Protein AF-A0A8B7IQB0-F1 (afdb_monomer)

Structure (mmCIF, N/CA/C/O backbone):
data_AF-A0A8B7IQB0-F1
#
_entry.id   AF-A0A8B7IQB0-F1
#
loop_
_atom_site.group_PDB
_atom_site.id
_atom_site.type_symbol
_atom_site.label_atom_id
_atom_site.label_alt_id
_atom_site.label_comp_id
_atom_site.label_asym_id
_atom_site.label_entity_id
_atom_site.label_seq_id
_atom_site.pdbx_PDB_ins_code
_atom_site.Cartn_x
_atom_site.Cartn_y
_atom_site.Cartn_z
_atom_site.occupancy
_atom_site.B_iso_or_equiv
_atom_site.auth_seq_id
_atom_site.auth_comp_id
_atom_site.auth_asym_id
_atom_site.auth_atom_id
_atom_site.pdbx_PDB_model_num
ATOM 1 N N . MET A 1 1 ? 9.324 -3.820 -19.277 1.00 65.75 1 MET A N 1
ATOM 2 C CA . MET A 1 1 ? 9.798 -2.421 -19.381 1.00 65.75 1 MET A CA 1
ATOM 3 C C . MET A 1 1 ? 11.236 -2.301 -19.848 1.00 65.75 1 MET A C 1
ATOM 5 O O . MET A 1 1 ? 11.414 -1.864 -20.973 1.00 65.75 1 MET A O 1
ATOM 9 N N . TYR A 1 2 ? 12.243 -2.747 -19.090 1.00 69.81 2 TYR A N 1
ATOM 10 C CA . TYR A 1 2 ? 13.658 -2.601 -19.483 1.00 69.81 2 TYR A CA 1
ATOM 11 C C . TYR A 1 2 ? 13.982 -3.097 -20.906 1.00 69.81 2 TYR A C 1
ATOM 13 O O . TYR A 1 2 ? 14.609 -2.383 -21.681 1.00 69.81 2 TYR A O 1
ATOM 21 N N . GLY A 1 3 ? 13.487 -4.281 -21.291 1.00 69.38 3 GLY A N 1
ATOM 22 C CA . GLY A 1 3 ? 13.661 -4.800 -22.655 1.00 69.38 3 GLY A CA 1
ATOM 23 C C . GLY A 1 3 ? 12.988 -3.945 -23.736 1.00 69.38 3 GLY A C 1
ATOM 24 O O . GLY A 1 3 ? 13.548 -3.770 -24.812 1.00 69.38 3 GLY A O 1
ATOM 25 N N . PHE A 1 4 ? 11.829 -3.352 -23.434 1.00 70.19 4 PHE A N 1
ATOM 26 C CA . PHE A 1 4 ? 11.112 -2.466 -24.355 1.00 70.19 4 PHE A CA 1
ATOM 27 C C . PHE A 1 4 ? 11.825 -1.114 -24.498 1.00 70.19 4 PHE A C 1
ATOM 29 O O . PHE A 1 4 ? 12.025 -0.640 -25.610 1.00 70.19 4 PHE A O 1
ATOM 36 N N . VAL A 1 5 ? 12.303 -0.541 -23.389 1.00 69.44 5 VAL A N 1
ATOM 37 C CA . VAL A 1 5 ? 13.109 0.692 -23.390 1.00 69.44 5 VAL A CA 1
ATOM 38 C C . VAL A 1 5 ? 14.420 0.477 -24.150 1.00 69.44 5 VAL A C 1
ATOM 40 O O . VAL A 1 5 ? 14.754 1.273 -25.022 1.00 69.44 5 VAL A O 1
ATOM 43 N N . LYS A 1 6 ? 15.117 -0.647 -23.927 1.00 70.12 6 LYS A N 1
ATOM 44 C CA . LYS A 1 6 ? 16.302 -1.018 -24.719 1.00 70.12 6 LYS A CA 1
ATOM 45 C C . LYS A 1 6 ? 15.991 -1.183 -26.207 1.00 70.12 6 LYS A C 1
ATOM 47 O O . LYS A 1 6 ? 16.777 -0.726 -27.034 1.00 70.12 6 LYS A O 1
ATOM 52 N N . ALA A 1 7 ? 14.856 -1.789 -26.556 1.00 68.31 7 ALA A N 1
ATOM 53 C CA . ALA A 1 7 ? 14.423 -1.903 -27.947 1.00 68.31 7 ALA A CA 1
ATOM 54 C C . ALA A 1 7 ? 14.156 -0.522 -28.574 1.00 68.31 7 ALA A C 1
ATOM 56 O O . ALA A 1 7 ? 14.602 -0.268 -29.689 1.00 68.31 7 ALA A O 1
ATOM 57 N N . MET A 1 8 ? 13.523 0.407 -27.850 1.00 66.81 8 MET A N 1
ATOM 58 C CA . MET A 1 8 ? 13.291 1.783 -28.316 1.00 66.81 8 MET A CA 1
ATOM 59 C C . MET A 1 8 ? 14.585 2.593 -28.489 1.00 66.81 8 MET A C 1
ATOM 61 O O . MET A 1 8 ? 14.705 3.367 -29.443 1.00 66.81 8 MET A O 1
ATOM 65 N N . VAL A 1 9 ? 15.565 2.399 -27.600 1.00 67.56 9 VAL A N 1
ATOM 66 C CA . VAL A 1 9 ? 16.914 2.971 -27.745 1.00 67.56 9 VAL A CA 1
ATOM 67 C C . VAL A 1 9 ? 17.590 2.416 -29.003 1.00 67.56 9 VAL A C 1
ATOM 69 O O . VAL A 1 9 ? 18.162 3.182 -29.777 1.00 67.56 9 VAL A O 1
ATOM 72 N N . HIS A 1 10 ? 17.459 1.112 -29.267 1.00 65.00 10 HIS A N 1
ATOM 73 C CA . HIS A 1 10 ? 18.031 0.468 -30.453 1.00 65.00 10 HIS A CA 1
ATOM 74 C C . HIS A 1 10 ? 17.359 0.906 -31.768 1.00 65.00 10 HIS A C 1
ATOM 76 O O . HIS A 1 10 ? 18.038 1.083 -32.775 1.00 65.00 10 HIS A O 1
ATOM 82 N N . ILE A 1 11 ? 16.047 1.168 -31.746 1.00 69.62 11 ILE A N 1
ATOM 83 C CA . ILE A 1 11 ? 15.266 1.716 -32.874 1.00 69.62 11 ILE A CA 1
ATOM 84 C C . ILE A 1 11 ? 15.606 3.203 -33.139 1.00 69.62 11 ILE A C 1
ATOM 86 O O . ILE A 1 11 ? 15.208 3.774 -34.153 1.00 69.62 11 ILE A O 1
ATOM 90 N N . GLY A 1 12 ? 16.399 3.843 -32.272 1.00 59.62 12 GLY A N 1
ATOM 91 C CA . GLY A 1 12 ? 16.938 5.187 -32.491 1.00 59.62 12 GLY A CA 1
ATOM 92 C C . GLY A 1 12 ? 15.987 6.333 -32.138 1.00 59.62 12 GLY A C 1
ATOM 93 O O . GLY A 1 12 ? 16.324 7.487 -32.395 1.00 59.62 12 GLY A O 1
ATOM 94 N N . GLN A 1 13 ? 14.836 6.044 -31.523 1.00 59.69 13 GLN A N 1
ATOM 95 C CA . GLN A 1 13 ? 13.864 7.057 -31.084 1.00 59.69 13 GLN A CA 1
ATOM 96 C C . GLN A 1 13 ? 14.258 7.768 -29.782 1.00 59.69 13 GLN A C 1
ATOM 98 O O . GLN A 1 13 ? 13.771 8.861 -29.514 1.00 59.69 13 GLN A O 1
ATOM 103 N N . LEU A 1 14 ? 15.143 7.165 -28.983 1.00 60.06 14 LEU A N 1
ATOM 104 C CA . LEU A 1 14 ? 15.644 7.705 -27.712 1.00 60.06 14 LEU A CA 1
ATOM 105 C C . LEU A 1 14 ? 17.144 8.047 -27.798 1.00 60.06 14 LEU A C 1
ATOM 107 O O . LEU A 1 14 ? 17.894 7.840 -26.846 1.00 60.06 14 LEU A O 1
ATOM 111 N N . LYS A 1 15 ? 17.609 8.538 -28.957 1.00 46.81 15 LYS A N 1
ATOM 112 C CA . LYS A 1 15 ? 18.990 9.020 -29.143 1.00 46.81 15 LYS A CA 1
ATOM 113 C C . LYS A 1 15 ? 19.219 10.283 -28.298 1.00 46.81 15 LYS A C 1
ATOM 115 O O . LYS A 1 15 ? 19.036 11.390 -28.788 1.00 46.81 15 LYS A O 1
ATOM 120 N N . GLY A 1 16 ? 19.587 10.112 -27.029 1.00 51.94 16 GLY A N 1
ATOM 121 C CA . GLY A 1 16 ? 19.995 11.210 -26.142 1.00 51.94 16 GLY A CA 1
ATOM 122 C C . GLY A 1 16 ? 19.590 11.076 -24.674 1.00 51.94 16 GLY A C 1
ATOM 123 O O . GLY A 1 16 ? 20.009 11.906 -23.879 1.00 51.94 16 GLY A O 1
ATOM 124 N N . TRP A 1 17 ? 18.796 10.066 -24.302 1.00 57.06 17 TRP A N 1
ATOM 125 C CA . TRP A 1 17 ? 18.388 9.843 -22.911 1.00 57.06 17 TRP A CA 1
ATOM 126 C C . TRP A 1 17 ? 19.152 8.645 -22.344 1.00 57.06 17 TRP A C 1
ATOM 128 O O . TRP A 1 17 ? 18.986 7.519 -22.820 1.00 57.06 17 TRP A O 1
ATOM 138 N N . GLU A 1 18 ? 20.004 8.882 -21.347 1.00 59.31 18 GLU A N 1
ATOM 139 C CA . GLU A 1 18 ? 20.639 7.815 -20.573 1.00 59.31 18 GLU A CA 1
ATOM 140 C C . GLU A 1 18 ? 19.591 7.213 -19.629 1.00 59.31 18 GLU A C 1
ATOM 142 O O . GLU A 1 18 ? 19.270 7.781 -18.593 1.00 59.31 18 GLU A O 1
ATOM 147 N N . PHE A 1 19 ? 18.992 6.086 -20.022 1.00 66.69 19 PHE A N 1
ATOM 148 C CA . PHE A 1 19 ? 18.088 5.334 -19.150 1.00 66.69 19 PHE A CA 1
ATOM 149 C C . PHE A 1 19 ? 18.882 4.326 -18.330 1.00 66.69 19 PHE A C 1
ATOM 151 O O . PHE A 1 19 ? 19.476 3.394 -18.890 1.00 66.69 19 PHE A O 1
ATOM 158 N N . HIS A 1 20 ? 18.831 4.460 -17.007 1.00 74.00 20 HIS A N 1
ATOM 159 C CA . HIS A 1 20 ? 19.434 3.492 -16.107 1.00 74.00 20 HIS A CA 1
ATOM 160 C C . HIS A 1 20 ? 18.445 2.373 -15.761 1.00 74.00 20 HIS A C 1
ATOM 162 O O . HIS A 1 20 ? 17.220 2.496 -15.856 1.00 74.00 20 HIS A O 1
ATOM 168 N N . PHE A 1 21 ? 18.983 1.220 -15.361 1.00 76.25 21 PHE A N 1
ATOM 169 C CA . PHE A 1 21 ? 18.162 0.090 -14.920 1.00 76.25 21 PHE A CA 1
ATOM 170 C C . PHE A 1 21 ? 17.346 0.433 -13.661 1.00 76.25 21 PHE A C 1
ATOM 172 O O . PHE A 1 21 ? 16.206 -0.009 -13.527 1.00 76.25 21 PHE A O 1
ATOM 179 N N . THR A 1 22 ? 17.899 1.273 -12.787 1.00 77.06 22 THR A N 1
ATOM 180 C CA . THR A 1 22 ? 17.241 1.825 -11.596 1.00 77.06 22 THR A CA 1
ATOM 181 C C . THR A 1 22 ? 15.965 2.589 -11.923 1.00 77.06 22 THR A C 1
ATOM 183 O O . THR A 1 22 ? 14.962 2.369 -11.253 1.00 77.06 22 THR A O 1
ATOM 186 N N . ASP A 1 23 ? 15.942 3.384 -12.995 1.00 80.69 23 ASP A N 1
ATOM 187 C CA . ASP A 1 23 ? 14.742 4.130 -13.405 1.00 80.69 23 ASP A CA 1
ATOM 188 C C . ASP A 1 23 ? 13.618 3.180 -13.841 1.00 80.69 23 ASP A C 1
ATOM 190 O O . ASP A 1 23 ? 12.440 3.397 -13.559 1.00 80.69 23 ASP A O 1
ATOM 194 N N . CYS A 1 24 ? 13.982 2.068 -14.488 1.00 81.44 24 CYS A N 1
ATOM 195 C CA . CYS A 1 24 ? 13.031 1.023 -14.865 1.00 81.44 24 CYS A CA 1
ATOM 196 C C . CYS A 1 24 ? 12.484 0.265 -13.648 1.00 81.44 24 CYS A C 1
ATOM 198 O O . CYS A 1 24 ? 11.313 -0.120 -13.656 1.00 81.44 24 CYS A O 1
ATOM 200 N N . LEU A 1 25 ? 13.318 0.024 -12.631 1.00 82.62 25 LEU A N 1
ATOM 201 C CA . LEU A 1 25 ? 12.887 -0.580 -11.369 1.00 82.62 25 LEU A CA 1
ATOM 202 C C . LEU A 1 25 ? 11.959 0.361 -10.600 1.00 82.62 25 LEU A C 1
ATOM 204 O O . LEU A 1 25 ? 10.913 -0.079 -10.138 1.00 82.62 25 LEU A O 1
ATOM 208 N N . PHE A 1 26 ? 12.308 1.646 -10.530 1.00 83.81 26 PHE A N 1
ATOM 209 C CA . PHE A 1 26 ? 11.512 2.686 -9.885 1.00 83.81 26 PHE A CA 1
ATOM 210 C C . PHE A 1 26 ? 10.144 2.855 -10.562 1.00 83.81 26 PHE A C 1
ATOM 212 O O . PHE A 1 26 ? 9.112 2.899 -9.899 1.00 83.81 26 PHE A O 1
ATOM 219 N N . PHE A 1 27 ? 10.108 2.863 -11.898 1.00 83.94 27 PHE A N 1
ATOM 220 C CA . PHE A 1 27 ? 8.848 2.846 -12.643 1.00 83.94 27 PHE A CA 1
ATOM 221 C C . PHE A 1 27 ? 8.024 1.588 -12.335 1.00 83.94 27 PHE A C 1
ATOM 223 O O . PHE A 1 27 ? 6.811 1.664 -12.163 1.00 83.94 27 PHE A O 1
ATOM 230 N N . GLY A 1 28 ? 8.678 0.425 -12.250 1.00 84.62 28 GLY A N 1
ATOM 231 C CA . GLY A 1 28 ? 8.022 -0.835 -11.911 1.00 84.62 28 GLY A CA 1
ATOM 232 C C . GLY A 1 28 ? 7.420 -0.845 -10.506 1.00 84.62 28 GLY A C 1
ATOM 233 O O . GLY A 1 28 ? 6.298 -1.315 -10.346 1.00 84.62 28 GLY A O 1
ATOM 234 N N . SER A 1 29 ? 8.125 -0.308 -9.506 1.00 86.50 29 SER A N 1
ATOM 235 C CA . SER A 1 29 ? 7.613 -0.218 -8.135 1.00 86.50 29 SER A CA 1
ATOM 236 C C . SER A 1 29 ? 6.453 0.768 -8.025 1.00 86.50 29 SER A C 1
ATOM 238 O O . SER A 1 29 ? 5.468 0.457 -7.364 1.00 86.50 29 SER A O 1
ATOM 240 N N . LEU A 1 30 ? 6.518 1.904 -8.728 1.00 84.00 30 LEU A N 1
ATOM 241 C CA . LEU A 1 30 ? 5.445 2.901 -8.746 1.00 84.00 30 LEU A CA 1
ATOM 242 C C . LEU A 1 30 ? 4.173 2.370 -9.420 1.00 84.00 30 LEU A C 1
ATOM 244 O O . LEU A 1 30 ? 3.083 2.553 -8.893 1.00 84.00 30 LEU A O 1
ATOM 248 N N . MET A 1 31 ? 4.313 1.660 -10.544 1.00 82.56 31 MET A N 1
ATOM 249 C CA . MET A 1 31 ? 3.189 1.017 -11.240 1.00 82.56 31 MET A CA 1
ATOM 250 C C . MET A 1 31 ? 2.682 -0.253 -10.544 1.00 8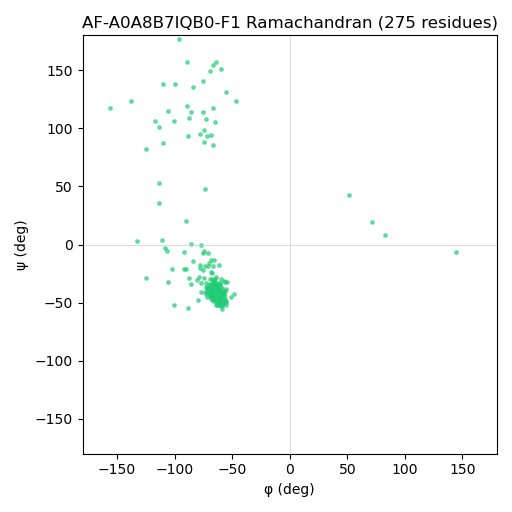2.56 31 MET A C 1
ATOM 252 O O . MET A 1 31 ? 1.693 -0.828 -10.998 1.00 82.56 31 MET A O 1
ATOM 256 N N . SER A 1 32 ? 3.373 -0.728 -9.500 1.00 84.19 32 SER A N 1
ATOM 257 C CA . SER A 1 32 ? 2.918 -1.877 -8.721 1.00 84.19 32 SER A CA 1
ATOM 258 C C . SER A 1 32 ? 1.675 -1.512 -7.934 1.00 84.19 32 SER A C 1
ATOM 260 O O . SER A 1 32 ? 0.749 -2.301 -7.974 1.00 84.19 32 SER A O 1
ATOM 262 N N . ALA A 1 33 ? 1.638 -0.344 -7.280 1.00 81.38 33 ALA A N 1
ATOM 263 C CA . ALA A 1 33 ? 0.485 0.130 -6.513 1.00 81.38 33 ALA A CA 1
ATOM 264 C C . ALA A 1 33 ? -0.783 0.149 -7.382 1.00 81.38 33 ALA A C 1
ATOM 266 O O . ALA A 1 33 ? -0.772 0.637 -8.516 1.00 81.38 33 ALA A O 1
ATOM 267 N N . THR A 1 34 ? -1.865 -0.421 -6.864 1.00 75.00 34 THR A N 1
ATOM 268 C CA . THR A 1 34 ? -3.097 -0.671 -7.621 1.00 75.00 34 THR A CA 1
ATOM 269 C C . THR A 1 34 ? -4.293 -0.314 -6.770 1.00 75.00 34 THR A C 1
ATOM 271 O O . THR A 1 34 ? -4.483 -0.917 -5.716 1.00 75.00 34 THR A O 1
ATOM 274 N N . ASP A 1 35 ? -5.139 0.576 -7.279 1.00 71.75 35 ASP A N 1
ATOM 275 C CA . ASP A 1 35 ? -6.345 1.008 -6.588 1.00 71.75 35 ASP A CA 1
ATOM 276 C C . ASP A 1 35 ? -7.621 0.557 -7.331 1.00 71.75 35 ASP A C 1
ATOM 278 O O . ASP A 1 35 ? -8.023 1.176 -8.323 1.00 71.75 35 ASP A O 1
ATOM 282 N N . PRO A 1 36 ? -8.290 -0.520 -6.880 1.00 69.50 36 PRO A N 1
ATOM 283 C CA . PRO A 1 36 ? -9.554 -0.963 -7.440 1.00 69.50 36 PRO A CA 1
ATOM 284 C C . PRO A 1 36 ? -10.765 -0.326 -6.743 1.00 69.50 36 PRO A C 1
ATOM 286 O O . PRO A 1 36 ? -11.853 -0.886 -6.868 1.00 69.50 36 PRO A O 1
ATOM 289 N N . VAL A 1 37 ? -10.650 0.803 -6.024 1.00 70.94 37 VAL A N 1
ATOM 290 C CA . VAL A 1 37 ? -11.773 1.417 -5.275 1.00 70.94 37 VAL A CA 1
ATOM 291 C C . VAL A 1 37 ? -13.049 1.537 -6.116 1.00 70.94 37 VAL A C 1
ATOM 293 O O . VAL A 1 37 ? -14.129 1.159 -5.658 1.00 70.94 37 VAL A O 1
ATOM 296 N N . THR A 1 38 ? -12.948 1.946 -7.387 1.00 72.00 38 THR A N 1
ATOM 297 C CA . THR A 1 38 ? -14.131 2.013 -8.271 1.00 72.00 38 THR A CA 1
ATOM 298 C C . THR A 1 38 ? -14.726 0.629 -8.562 1.00 72.00 38 THR A C 1
ATOM 300 O O . THR A 1 38 ? -15.945 0.456 -8.582 1.00 72.00 38 THR A O 1
ATOM 303 N N . VAL A 1 39 ? -13.883 -0.375 -8.800 1.00 72.38 39 VAL A N 1
ATOM 304 C CA . VAL A 1 39 ? -14.331 -1.744 -9.091 1.00 72.38 39 VAL A CA 1
ATOM 305 C C . VAL A 1 39 ? -14.938 -2.399 -7.855 1.00 72.38 39 VAL A C 1
ATOM 307 O O . VAL A 1 39 ? -15.977 -3.050 -7.961 1.00 72.38 39 VAL A O 1
ATOM 310 N N . LEU A 1 40 ? -14.352 -2.166 -6.682 1.00 76.69 40 LEU A N 1
ATOM 311 C CA . LEU A 1 40 ? -14.884 -2.619 -5.402 1.00 76.69 40 LEU A CA 1
ATOM 312 C C . LEU A 1 40 ? -16.254 -1.996 -5.104 1.00 76.69 40 LEU A C 1
ATOM 314 O O . LEU A 1 40 ? -17.144 -2.713 -4.649 1.00 76.69 40 LEU A O 1
ATOM 318 N N . ALA A 1 41 ? -16.463 -0.714 -5.426 1.00 76.12 41 ALA A N 1
ATOM 319 C CA . ALA A 1 41 ? -17.770 -0.068 -5.294 1.00 76.12 41 ALA A CA 1
ATOM 320 C C . ALA A 1 41 ? -18.838 -0.749 -6.172 1.00 76.12 41 ALA A C 1
ATOM 322 O O . ALA A 1 41 ? -19.926 -1.070 -5.692 1.00 76.12 41 ALA A O 1
ATOM 323 N N . ILE A 1 42 ? -18.504 -1.064 -7.431 1.00 77.19 42 ILE A N 1
ATOM 324 C CA . ILE A 1 42 ? -19.397 -1.803 -8.340 1.00 77.19 42 ILE A CA 1
ATOM 325 C C . ILE A 1 42 ? -19.667 -3.222 -7.814 1.00 77.19 42 ILE A C 1
ATOM 327 O O . ILE A 1 42 ? -20.805 -3.682 -7.843 1.00 77.19 42 ILE A O 1
ATOM 331 N N . PHE A 1 43 ? -18.651 -3.931 -7.317 1.00 77.31 43 PHE A N 1
ATOM 332 C CA . PHE A 1 43 ? -18.819 -5.278 -6.756 1.00 77.31 43 PHE A CA 1
ATOM 333 C C . PHE A 1 43 ? -19.719 -5.293 -5.524 1.00 77.31 43 PHE A C 1
ATOM 335 O O . PHE A 1 43 ? -20.524 -6.214 -5.371 1.00 77.31 43 PHE A O 1
ATOM 342 N N . HIS A 1 44 ? -19.609 -4.265 -4.682 1.00 76.12 44 HIS A N 1
ATOM 343 C CA . HIS A 1 44 ? -20.469 -4.086 -3.524 1.00 76.12 44 HIS A CA 1
ATOM 344 C C . HIS A 1 44 ? -21.934 -3.867 -3.942 1.00 76.12 44 HIS A C 1
ATOM 346 O O . HIS A 1 44 ? -22.827 -4.506 -3.391 1.00 76.12 44 HIS A O 1
ATOM 352 N N . GLU A 1 45 ? -22.199 -3.041 -4.963 1.00 77.94 45 GLU A N 1
ATOM 353 C CA . GLU A 1 45 ? -23.557 -2.870 -5.511 1.00 77.94 45 GLU A CA 1
ATOM 354 C C . GLU A 1 45 ? -24.108 -4.160 -6.139 1.00 77.94 45 GLU A C 1
ATOM 356 O O . GLU A 1 45 ? -25.274 -4.512 -5.945 1.00 77.94 45 GLU A O 1
ATOM 361 N N . LEU A 1 46 ? -23.264 -4.894 -6.867 1.00 79.31 46 LEU A N 1
ATOM 362 C CA . LEU A 1 46 ? -23.632 -6.135 -7.552 1.00 79.31 46 LEU A CA 1
ATOM 363 C C . LEU A 1 46 ? -23.737 -7.350 -6.614 1.00 79.31 46 LEU A C 1
ATOM 365 O O . LEU A 1 46 ? -24.078 -8.433 -7.088 1.00 79.31 46 LEU A O 1
ATOM 369 N N . HIS A 1 47 ? -23.481 -7.183 -5.309 1.00 77.94 47 HIS A N 1
ATOM 370 C CA . HIS A 1 47 ? -23.492 -8.261 -4.311 1.00 77.94 47 HIS A CA 1
ATOM 371 C C . HIS A 1 47 ? -22.626 -9.460 -4.739 1.00 77.94 47 HIS A C 1
ATOM 373 O O . HIS A 1 47 ? -23.028 -10.620 -4.626 1.00 77.94 47 HIS A O 1
ATOM 379 N N . VAL A 1 48 ? -21.438 -9.164 -5.278 1.00 76.06 48 VAL A N 1
ATOM 380 C CA . VAL A 1 48 ? -20.442 -10.176 -5.657 1.00 76.06 48 VAL A CA 1
ATOM 381 C C . VAL A 1 48 ? -19.956 -10.916 -4.406 1.00 76.06 48 VAL A C 1
ATOM 383 O O . VAL A 1 48 ? -20.049 -10.408 -3.291 1.00 76.06 48 VAL A O 1
ATOM 386 N N . ASP A 1 49 ? -19.433 -12.127 -4.601 1.00 79.56 49 ASP A N 1
ATOM 387 C CA . ASP A 1 49 ? -18.882 -12.971 -3.542 1.00 79.56 49 ASP A CA 1
ATOM 388 C C . ASP A 1 49 ? -17.934 -12.196 -2.601 1.00 79.56 49 ASP A C 1
ATOM 390 O O . ASP A 1 49 ? -16.931 -11.610 -3.032 1.00 79.56 49 ASP A O 1
ATOM 394 N N . THR A 1 50 ? -18.254 -12.219 -1.304 1.00 80.56 50 THR A N 1
ATOM 395 C CA . THR A 1 50 ? -17.500 -11.561 -0.230 1.00 80.56 50 THR A CA 1
ATOM 396 C C . THR A 1 50 ? -16.045 -12.023 -0.185 1.00 80.56 50 THR A C 1
ATOM 398 O O . THR A 1 50 ? -15.158 -11.232 0.152 1.00 80.56 50 THR A O 1
ATOM 401 N N . ASP A 1 51 ? -15.775 -13.278 -0.559 1.00 81.50 51 ASP A N 1
ATOM 402 C CA . ASP A 1 51 ? -14.416 -13.822 -0.594 1.00 81.50 51 ASP A CA 1
ATOM 403 C C . ASP A 1 51 ? -13.557 -13.106 -1.638 1.00 81.50 51 ASP A C 1
ATOM 405 O O . ASP A 1 51 ? -12.390 -12.798 -1.386 1.00 81.50 51 ASP A O 1
ATOM 409 N N . LEU A 1 52 ? -14.135 -12.797 -2.800 1.00 78.00 52 LEU A N 1
ATOM 410 C CA . LEU A 1 52 ? -13.428 -12.084 -3.854 1.00 78.00 52 LEU A CA 1
ATOM 411 C C . LEU A 1 52 ? -13.248 -10.606 -3.512 1.00 78.00 52 LEU A C 1
ATOM 413 O O . LEU A 1 52 ? -12.164 -10.070 -3.730 1.00 78.00 52 LEU A O 1
ATOM 417 N N . TYR A 1 53 ? -14.277 -9.970 -2.945 1.00 82.19 53 TYR A N 1
ATOM 418 C CA . TYR A 1 53 ? -14.182 -8.592 -2.460 1.00 82.19 53 TYR A CA 1
ATOM 419 C C . TYR A 1 53 ? -13.042 -8.444 -1.443 1.00 82.19 53 TYR A C 1
ATOM 421 O O . TYR A 1 53 ? -12.181 -7.579 -1.586 1.00 82.19 53 TYR A O 1
ATOM 429 N N . THR A 1 54 ? -13.000 -9.332 -0.445 1.00 83.44 54 THR A N 1
ATOM 430 C CA . THR A 1 54 ? -12.003 -9.287 0.634 1.00 83.44 54 THR A CA 1
ATOM 431 C C . THR A 1 54 ? -10.598 -9.564 0.112 1.00 83.44 54 THR A C 1
ATOM 433 O O . THR A 1 54 ? -9.640 -8.923 0.542 1.00 83.44 54 THR A O 1
ATOM 436 N N . LEU A 1 55 ? -10.466 -10.510 -0.821 1.00 83.81 55 LEU A N 1
ATOM 437 C CA . LEU A 1 55 ? -9.178 -10.863 -1.402 1.00 83.81 55 LEU A CA 1
ATOM 438 C C . LEU A 1 55 ? -8.617 -9.730 -2.267 1.00 83.81 55 LEU A C 1
ATOM 440 O O . LEU A 1 55 ? -7.448 -9.390 -2.106 1.00 83.81 55 LEU A O 1
ATOM 444 N N . LEU A 1 56 ? -9.448 -9.120 -3.117 1.00 83.06 56 LEU A N 1
ATOM 445 C CA . LEU A 1 56 ? -9.032 -8.007 -3.968 1.00 83.06 56 LEU A CA 1
ATOM 446 C C . LEU A 1 56 ? -8.687 -6.765 -3.135 1.00 83.06 56 LEU A C 1
ATOM 448 O O . LEU A 1 56 ? -7.624 -6.184 -3.311 1.00 83.06 56 LEU A O 1
ATOM 452 N N . PHE A 1 57 ? -9.541 -6.403 -2.173 1.00 83.88 57 PHE A N 1
ATOM 453 C CA . PHE A 1 57 ? -9.270 -5.288 -1.265 1.00 83.88 57 PHE A CA 1
ATOM 454 C C . PHE A 1 57 ? -7.967 -5.493 -0.478 1.00 83.88 57 PHE A C 1
ATOM 456 O O . PHE A 1 57 ? -7.145 -4.583 -0.379 1.00 83.88 57 PHE A O 1
ATOM 463 N N . GLY A 1 58 ? -7.751 -6.699 0.058 1.00 86.75 58 GLY A N 1
ATOM 464 C CA . GLY A 1 58 ? -6.540 -7.028 0.806 1.00 86.75 58 GLY A CA 1
ATOM 465 C C . GLY A 1 58 ? -5.267 -6.995 -0.046 1.00 86.75 58 GLY A C 1
ATOM 466 O O . GLY A 1 58 ? -4.241 -6.511 0.430 1.00 86.75 58 GLY A O 1
ATOM 467 N N . GLU A 1 59 ? -5.329 -7.481 -1.291 1.00 84.94 59 GLU A N 1
ATOM 468 C CA . GLU A 1 59 ? -4.220 -7.400 -2.250 1.00 84.94 59 GLU A CA 1
ATOM 469 C C . GLU A 1 59 ? -3.820 -5.944 -2.493 1.00 84.94 59 GLU A C 1
ATOM 471 O O . GLU A 1 59 ? -2.657 -5.599 -2.300 1.00 84.94 59 GLU A O 1
ATOM 476 N N . SER A 1 60 ? -4.777 -5.090 -2.851 1.00 86.06 60 SER A N 1
ATOM 477 C CA . SER A 1 60 ? -4.528 -3.691 -3.208 1.00 86.06 60 SER A CA 1
ATOM 478 C C . SER A 1 60 ? -3.927 -2.890 -2.062 1.00 86.06 60 SER A C 1
ATOM 480 O O . SER A 1 60 ? -2.893 -2.247 -2.227 1.00 86.06 60 SER A O 1
ATOM 482 N N . VAL A 1 61 ? -4.499 -3.017 -0.862 1.00 87.94 61 VAL A N 1
ATOM 483 C CA . VAL A 1 61 ? -4.009 -2.298 0.320 1.00 87.94 61 VAL A CA 1
ATOM 484 C C . VAL A 1 61 ? -2.584 -2.731 0.701 1.00 87.94 61 VAL A C 1
ATOM 486 O O . VAL A 1 61 ? -1.753 -1.894 1.060 1.00 87.94 61 VAL A O 1
ATOM 489 N N . LEU A 1 62 ? -2.266 -4.030 0.621 1.00 88.81 62 LEU A N 1
ATOM 490 C CA . LEU A 1 62 ? -0.907 -4.515 0.894 1.00 88.81 62 LEU A CA 1
ATOM 491 C C . LEU A 1 62 ? 0.082 -4.132 -0.209 1.00 88.81 62 LEU A C 1
ATOM 493 O O . LEU A 1 62 ? 1.239 -3.830 0.084 1.00 88.81 62 LEU A O 1
ATOM 497 N N . ASN A 1 63 ? -0.358 -4.152 -1.463 1.00 89.62 63 ASN A N 1
ATOM 498 C CA . ASN A 1 63 ? 0.462 -3.811 -2.613 1.00 89.62 63 ASN A CA 1
ATOM 499 C C . ASN A 1 63 ? 0.915 -2.348 -2.562 1.00 89.62 63 ASN A C 1
ATOM 501 O O . ASN A 1 63 ? 2.101 -2.086 -2.736 1.00 89.62 63 ASN A O 1
ATOM 505 N N . ASP A 1 64 ? 0.031 -1.417 -2.203 1.00 90.12 64 ASP A N 1
ATOM 506 C CA . ASP A 1 64 ? 0.378 -0.001 -2.036 1.00 90.12 64 ASP A CA 1
ATOM 507 C C . ASP A 1 64 ? 1.449 0.204 -0.951 1.00 90.12 64 ASP A C 1
ATOM 509 O O . ASP A 1 64 ? 2.437 0.920 -1.151 1.00 90.12 64 ASP A O 1
ATOM 513 N N . ALA A 1 65 ? 1.309 -0.495 0.181 1.00 90.06 65 ALA A N 1
ATOM 514 C CA . ALA A 1 65 ? 2.288 -0.477 1.266 1.00 90.06 65 ALA A CA 1
ATOM 515 C C . ALA A 1 65 ? 3.649 -1.062 0.852 1.00 90.06 65 ALA A C 1
ATOM 517 O O . ALA A 1 65 ? 4.697 -0.530 1.221 1.00 90.06 65 ALA A O 1
ATOM 518 N N . VAL A 1 66 ? 3.666 -2.145 0.075 1.00 91.62 66 VAL A N 1
ATOM 519 C CA . VAL A 1 66 ? 4.911 -2.743 -0.429 1.00 91.62 66 VAL A CA 1
ATOM 520 C C . VAL A 1 66 ? 5.548 -1.861 -1.506 1.00 91.62 66 VAL A C 1
ATOM 522 O O . VAL A 1 66 ? 6.764 -1.662 -1.487 1.00 91.62 66 VAL A O 1
ATOM 525 N N . ALA A 1 67 ? 4.747 -1.293 -2.407 1.00 90.62 67 ALA A N 1
ATOM 526 C CA . ALA A 1 67 ? 5.189 -0.448 -3.510 1.00 90.62 67 ALA A CA 1
ATOM 527 C C . ALA A 1 67 ? 5.930 0.800 -3.018 1.00 90.62 67 ALA A C 1
ATOM 529 O O . ALA A 1 67 ? 6.996 1.125 -3.549 1.00 90.62 67 ALA A O 1
ATOM 530 N N . ILE A 1 68 ? 5.431 1.470 -1.971 1.00 89.94 68 ILE A N 1
ATOM 531 C CA . ILE A 1 68 ? 6.096 2.659 -1.422 1.00 89.94 68 ILE A CA 1
ATOM 532 C C . ILE A 1 68 ? 7.443 2.320 -0.768 1.00 89.94 68 ILE A C 1
ATOM 534 O O . ILE A 1 68 ? 8.441 2.995 -1.033 1.00 89.94 68 ILE A O 1
ATOM 538 N N . VAL A 1 69 ? 7.522 1.234 0.012 1.00 91.12 69 VAL A N 1
ATOM 539 C CA . VAL A 1 69 ? 8.782 0.797 0.646 1.00 91.12 69 VAL A CA 1
ATOM 540 C C . VAL A 1 69 ? 9.786 0.338 -0.409 1.00 91.12 69 VAL A C 1
ATOM 542 O O . VAL A 1 69 ? 10.982 0.625 -0.301 1.00 91.12 69 VAL A O 1
ATOM 545 N N . LEU A 1 70 ? 9.316 -0.345 -1.456 1.00 89.94 70 LEU A N 1
ATOM 546 C CA . LEU A 1 70 ? 10.150 -0.783 -2.570 1.00 89.94 70 LEU A CA 1
ATOM 547 C C . LEU A 1 70 ? 10.707 0.417 -3.345 1.00 89.94 70 LEU A C 1
ATOM 549 O O . LEU A 1 70 ? 11.907 0.474 -3.600 1.00 89.94 70 LEU A O 1
ATOM 553 N N . THR A 1 71 ? 9.861 1.403 -3.643 1.00 88.38 71 THR A N 1
ATOM 554 C CA . THR A 1 71 ? 10.248 2.653 -4.314 1.00 88.38 71 THR A CA 1
ATOM 555 C C . THR A 1 71 ? 11.310 3.404 -3.509 1.00 88.38 71 THR A C 1
ATOM 557 O O . THR A 1 71 ? 12.339 3.800 -4.058 1.00 88.38 71 THR A O 1
ATOM 560 N N . TYR A 1 72 ? 11.123 3.519 -2.192 1.00 85.69 72 TYR A N 1
ATOM 561 C CA . TYR A 1 72 ? 12.116 4.112 -1.296 1.00 85.69 72 TYR A CA 1
ATOM 562 C C . TYR A 1 72 ? 13.438 3.325 -1.292 1.00 85.69 72 TYR A C 1
ATOM 564 O O . TYR A 1 72 ? 14.511 3.905 -1.457 1.00 85.69 72 TYR A O 1
ATOM 572 N N . SER A 1 73 ? 13.372 1.995 -1.207 1.00 86.44 73 SER A N 1
ATOM 573 C CA . SER A 1 73 ? 14.557 1.121 -1.208 1.00 86.44 73 SER A CA 1
ATOM 574 C C . SER A 1 73 ? 15.353 1.195 -2.517 1.00 86.44 73 SER A C 1
ATOM 576 O O . SER A 1 73 ? 16.582 1.114 -2.493 1.00 86.44 73 SER A O 1
ATOM 578 N N . ILE A 1 74 ? 14.667 1.381 -3.652 1.00 84.75 74 ILE A N 1
ATOM 579 C CA . ILE A 1 74 ? 15.287 1.613 -4.964 1.00 84.75 74 ILE A CA 1
ATOM 580 C C . ILE A 1 74 ? 15.891 3.020 -5.036 1.00 84.75 74 ILE A C 1
ATOM 582 O O . ILE A 1 74 ? 16.963 3.181 -5.604 1.00 84.75 74 ILE A O 1
ATOM 586 N N . SER A 1 75 ? 15.266 4.036 -4.434 1.00 81.62 75 SER A N 1
ATOM 587 C CA . SER A 1 75 ? 15.809 5.405 -4.440 1.00 81.62 75 SER A CA 1
ATOM 588 C C . SER A 1 75 ? 17.125 5.544 -3.661 1.00 81.62 75 SER A C 1
ATOM 590 O O . SER A 1 75 ? 17.983 6.340 -4.029 1.00 81.62 75 SER A O 1
ATOM 592 N N . ILE A 1 76 ? 17.309 4.733 -2.613 1.00 76.50 76 ILE A N 1
ATOM 593 C CA . ILE A 1 76 ? 18.547 4.684 -1.818 1.00 76.50 76 ILE A CA 1
ATOM 594 C C . ILE A 1 76 ? 19.595 3.768 -2.467 1.00 76.50 76 ILE A C 1
ATOM 596 O O . ILE A 1 76 ? 20.774 3.807 -2.102 1.00 76.50 76 ILE A O 1
ATOM 600 N N . TYR A 1 77 ? 19.198 2.933 -3.432 1.00 73.94 77 TYR A N 1
ATOM 601 C CA . TYR A 1 77 ? 20.137 2.091 -4.158 1.00 73.94 77 TYR A CA 1
ATOM 602 C C . TYR A 1 77 ? 21.099 2.975 -4.964 1.00 73.94 77 TYR A C 1
ATOM 604 O O . TYR A 1 77 ? 20.754 3.533 -6.003 1.00 73.94 77 TYR A O 1
ATOM 612 N N . SER A 1 78 ? 22.332 3.085 -4.473 1.00 60.81 78 SER A N 1
ATOM 613 C CA . SER A 1 78 ? 23.422 3.799 -5.129 1.00 60.81 78 SER A CA 1
ATOM 614 C C . SER A 1 78 ? 24.531 2.802 -5.468 1.00 60.81 78 SER A C 1
ATOM 616 O O . SER A 1 78 ? 25.249 2.369 -4.561 1.00 60.81 78 SER A O 1
ATOM 618 N N . PRO A 1 79 ? 24.711 2.422 -6.745 1.00 60.47 79 PRO A N 1
ATOM 619 C CA . PRO A 1 79 ? 25.807 1.546 -7.138 1.00 60.47 79 PRO A CA 1
ATOM 620 C C . PRO A 1 79 ? 27.143 2.279 -6.941 1.00 60.47 79 PRO A C 1
ATOM 622 O O . PRO A 1 79 ? 27.384 3.316 -7.554 1.00 60.47 79 PRO A O 1
ATOM 625 N N . LYS A 1 80 ? 28.008 1.762 -6.057 1.00 54.53 80 LYS A N 1
ATOM 626 C CA . LYS A 1 80 ? 29.272 2.420 -5.667 1.00 54.53 80 LYS A CA 1
ATOM 627 C C . LYS A 1 80 ? 30.380 2.339 -6.721 1.00 54.53 80 LYS A C 1
ATOM 629 O O . LYS A 1 80 ? 31.287 3.160 -6.682 1.00 54.53 80 LYS A O 1
ATOM 634 N N . GLU A 1 81 ? 30.317 1.378 -7.644 1.00 53.41 81 GLU A N 1
ATOM 635 C CA . GLU A 1 81 ? 31.434 1.102 -8.564 1.00 53.41 81 GLU A CA 1
ATOM 636 C C . GLU A 1 81 ? 31.062 1.157 -10.055 1.00 53.41 81 GLU A C 1
ATOM 638 O O . GLU A 1 81 ? 31.915 1.502 -10.865 1.00 53.41 81 GLU A O 1
ATOM 643 N N . ASN A 1 82 ? 29.810 0.869 -10.444 1.00 56.09 82 ASN A N 1
ATOM 644 C CA . ASN A 1 82 ? 29.348 0.948 -11.838 1.00 56.09 82 ASN A CA 1
ATOM 645 C C . ASN A 1 82 ? 27.820 1.151 -11.926 1.00 56.09 82 ASN A C 1
ATOM 647 O O . ASN A 1 82 ? 27.082 0.231 -11.575 1.00 56.09 82 ASN A O 1
ATOM 651 N N . PRO A 1 83 ? 27.307 2.263 -12.485 1.00 57.22 83 PRO A N 1
ATOM 652 C CA . PRO A 1 83 ? 25.861 2.466 -12.664 1.00 57.22 83 PRO A CA 1
ATOM 653 C C . PRO A 1 83 ? 25.207 1.482 -13.653 1.00 57.22 83 PRO A C 1
ATOM 655 O O . PRO A 1 83 ? 23.985 1.354 -13.685 1.00 57.22 83 PRO A O 1
ATOM 658 N N . ASN A 1 84 ? 26.012 0.758 -14.440 1.00 53.72 84 ASN A N 1
ATOM 659 C CA . ASN A 1 84 ? 25.549 -0.154 -15.490 1.00 53.72 84 ASN A CA 1
ATOM 660 C C . ASN A 1 84 ? 25.690 -1.651 -15.148 1.00 53.72 84 ASN A C 1
ATOM 662 O O . ASN A 1 84 ? 25.238 -2.484 -15.937 1.00 53.72 84 ASN A O 1
ATOM 666 N N . ALA A 1 85 ? 26.302 -2.012 -14.012 1.00 58.25 85 ALA A N 1
ATOM 667 C CA . ALA A 1 85 ? 26.481 -3.405 -13.595 1.00 58.25 85 ALA A CA 1
ATOM 668 C C . ALA A 1 85 ? 25.599 -3.731 -12.383 1.00 58.25 85 ALA A C 1
ATOM 670 O O . ALA A 1 85 ? 25.473 -2.932 -11.457 1.00 58.25 85 ALA A O 1
ATOM 671 N N . PHE A 1 86 ? 24.978 -4.913 -12.395 1.00 64.44 86 PHE A N 1
ATOM 672 C CA . PHE A 1 86 ? 24.223 -5.412 -11.250 1.00 64.44 86 PHE A CA 1
ATOM 673 C C . PHE A 1 86 ? 25.205 -5.827 -10.154 1.00 64.44 86 PHE A C 1
ATOM 675 O O . PHE A 1 86 ? 25.896 -6.837 -10.291 1.00 64.44 86 PHE A O 1
ATOM 682 N N . ASP A 1 87 ? 25.273 -5.041 -9.083 1.00 75.06 87 ASP A N 1
ATOM 683 C CA . ASP A 1 87 ? 26.033 -5.400 -7.894 1.00 75.06 87 ASP A CA 1
ATOM 684 C C . ASP A 1 87 ? 25.140 -6.219 -6.954 1.00 75.06 87 ASP A C 1
ATOM 686 O O . ASP A 1 87 ? 24.194 -5.711 -6.345 1.00 75.06 87 ASP A O 1
ATOM 690 N N . ALA A 1 88 ? 25.441 -7.515 -6.847 1.00 76.56 88 ALA A N 1
ATOM 691 C CA . ALA A 1 88 ? 24.709 -8.425 -5.976 1.00 76.56 88 ALA A CA 1
ATOM 692 C C . ALA A 1 88 ? 24.800 -8.002 -4.500 1.00 76.56 88 ALA A C 1
ATOM 694 O O . ALA A 1 88 ? 23.830 -8.181 -3.763 1.00 76.56 88 ALA A O 1
ATOM 695 N N . ALA A 1 89 ? 25.919 -7.409 -4.065 1.00 80.31 89 ALA A N 1
ATOM 696 C CA . ALA A 1 89 ? 26.083 -6.956 -2.687 1.00 80.31 89 ALA A CA 1
ATOM 697 C C . ALA A 1 89 ? 25.153 -5.773 -2.379 1.00 80.31 89 ALA A C 1
ATOM 699 O O . ALA A 1 89 ? 24.421 -5.806 -1.386 1.00 80.31 89 ALA A O 1
ATOM 700 N N . ALA A 1 90 ? 25.107 -4.777 -3.269 1.00 77.94 90 ALA A N 1
ATOM 701 C CA . ALA A 1 90 ? 24.177 -3.656 -3.163 1.00 77.94 90 ALA A CA 1
ATOM 702 C C . ALA A 1 90 ? 22.708 -4.114 -3.232 1.00 77.94 90 ALA A C 1
ATOM 704 O O . ALA A 1 90 ? 21.871 -3.613 -2.482 1.00 77.94 90 ALA A O 1
ATOM 705 N N . PHE A 1 91 ? 22.390 -5.112 -4.066 1.00 82.25 91 PHE A N 1
ATOM 706 C CA . PHE A 1 91 ? 21.046 -5.691 -4.126 1.00 82.25 91 PHE A CA 1
ATOM 707 C C . PHE A 1 91 ? 20.630 -6.338 -2.798 1.00 82.25 91 PHE A C 1
ATOM 709 O O . PHE A 1 91 ? 19.563 -6.018 -2.272 1.00 82.25 91 PHE A O 1
ATOM 716 N N . PHE A 1 92 ? 21.465 -7.210 -2.220 1.00 86.12 92 PHE A N 1
ATOM 717 C CA . PHE A 1 92 ? 21.159 -7.832 -0.927 1.00 86.12 92 PHE A CA 1
ATOM 718 C C . PHE A 1 92 ? 21.055 -6.799 0.198 1.00 86.12 92 PHE A C 1
ATOM 720 O O . PHE A 1 92 ? 20.197 -6.941 1.069 1.00 86.12 92 PHE A O 1
ATOM 727 N N . GLN A 1 93 ? 21.863 -5.736 0.158 1.00 84.12 93 GLN A N 1
ATOM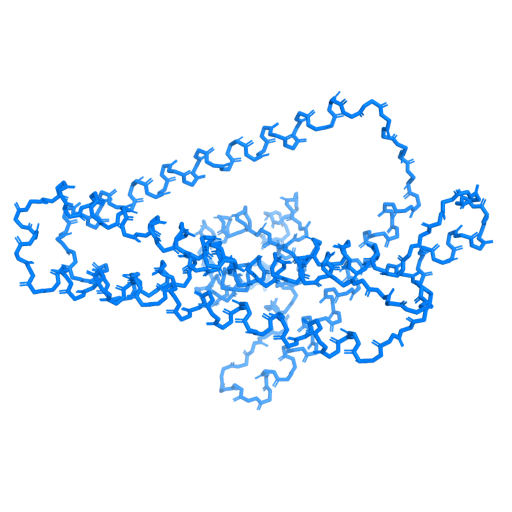 728 C CA . GLN A 1 93 ? 21.742 -4.623 1.096 1.00 84.12 93 GLN A CA 1
ATOM 729 C C . GLN A 1 93 ? 20.394 -3.899 0.951 1.00 84.12 93 GLN A C 1
ATOM 731 O O . GLN A 1 93 ? 19.730 -3.654 1.956 1.00 84.12 93 GLN A O 1
ATOM 736 N N . SER A 1 94 ? 19.945 -3.612 -0.274 1.00 84.62 94 SER A N 1
ATOM 737 C CA . SER A 1 94 ? 18.625 -3.015 -0.517 1.00 84.62 94 SER A CA 1
ATOM 738 C C . SER A 1 94 ? 17.477 -3.923 -0.076 1.00 84.62 94 SER A C 1
ATOM 740 O O . SER A 1 94 ? 16.518 -3.430 0.510 1.00 84.62 94 SER A O 1
ATOM 742 N N . VAL A 1 95 ? 17.578 -5.241 -0.284 1.00 87.69 95 VAL A N 1
ATOM 743 C CA . VAL A 1 95 ? 16.585 -6.210 0.217 1.00 87.69 95 VAL A CA 1
ATOM 744 C C . VAL A 1 95 ? 16.573 -6.244 1.749 1.00 87.69 95 VAL A C 1
ATOM 746 O O . VAL A 1 95 ? 15.503 -6.254 2.355 1.00 87.69 95 VAL A O 1
ATOM 749 N N . GLY A 1 96 ? 17.746 -6.220 2.387 1.00 88.69 96 GLY A N 1
ATOM 750 C CA . GLY A 1 96 ? 17.864 -6.144 3.843 1.00 88.69 96 GLY A CA 1
ATOM 751 C C . GLY A 1 96 ? 17.243 -4.867 4.410 1.00 88.69 96 GLY A C 1
ATOM 752 O O . GLY A 1 96 ? 16.468 -4.934 5.363 1.00 88.69 96 GLY A O 1
ATOM 753 N N . ASN A 1 97 ? 17.510 -3.719 3.782 1.00 87.88 97 ASN A N 1
ATOM 754 C CA . ASN A 1 97 ? 16.907 -2.437 4.147 1.00 87.88 97 ASN A CA 1
ATOM 755 C C . ASN A 1 97 ? 15.385 -2.460 3.967 1.00 87.88 97 ASN A C 1
ATOM 757 O O . ASN A 1 97 ? 14.666 -2.053 4.874 1.00 87.88 97 ASN A O 1
ATOM 761 N N . PHE A 1 98 ? 14.893 -2.987 2.842 1.00 90.25 98 PHE A N 1
ATOM 762 C CA . PHE A 1 98 ? 13.464 -3.154 2.582 1.00 90.25 98 PHE A CA 1
ATOM 763 C C . PHE A 1 98 ? 12.787 -3.967 3.694 1.00 90.25 98 PHE A C 1
ATOM 765 O O . PHE A 1 98 ? 11.812 -3.508 4.289 1.00 90.25 98 PHE A O 1
ATOM 772 N N . LEU A 1 99 ? 13.328 -5.148 4.017 1.00 93.12 99 LEU A N 1
ATOM 773 C CA . LEU A 1 99 ? 12.776 -6.016 5.060 1.00 93.12 99 LEU A CA 1
ATOM 774 C C . LEU A 1 99 ? 12.848 -5.361 6.442 1.00 93.12 99 LEU A C 1
ATOM 776 O O . LEU A 1 99 ? 11.888 -5.452 7.204 1.00 93.12 99 LEU A O 1
ATOM 780 N N . GLY A 1 100 ? 13.956 -4.685 6.757 1.00 93.00 100 GLY A N 1
ATOM 781 C CA . GLY A 1 100 ? 14.140 -3.978 8.023 1.00 93.00 100 GLY A CA 1
ATOM 782 C C . GLY A 1 100 ? 13.147 -2.831 8.204 1.00 93.00 100 GLY A C 1
ATOM 783 O O . GLY A 1 100 ? 12.498 -2.742 9.245 1.00 93.00 100 GLY A O 1
ATOM 784 N N . ILE A 1 101 ? 12.973 -1.997 7.176 1.00 92.56 101 ILE A N 1
ATOM 785 C CA . ILE A 1 101 ? 12.027 -0.876 7.192 1.00 92.56 101 ILE A CA 1
ATOM 786 C C . ILE A 1 101 ? 10.589 -1.393 7.271 1.00 92.56 101 ILE A C 1
ATOM 788 O O . ILE A 1 101 ? 9.817 -0.920 8.103 1.00 92.56 101 ILE A O 1
ATOM 792 N N . PHE A 1 102 ? 10.233 -2.394 6.461 1.00 93.25 102 PHE A N 1
ATOM 793 C CA . PHE A 1 102 ? 8.888 -2.967 6.452 1.00 93.25 102 PHE A CA 1
ATOM 794 C C . PHE A 1 102 ? 8.535 -3.618 7.798 1.00 93.25 102 PHE A C 1
ATOM 796 O O . PHE A 1 102 ? 7.486 -3.327 8.374 1.00 93.25 102 PHE A O 1
ATOM 803 N N . ALA A 1 103 ? 9.425 -4.457 8.341 1.00 95.38 103 ALA A N 1
ATOM 804 C CA . ALA A 1 103 ? 9.219 -5.113 9.631 1.00 95.38 103 ALA A CA 1
ATOM 805 C C . ALA A 1 103 ? 9.210 -4.109 10.796 1.00 95.38 103 ALA A C 1
ATOM 807 O O . ALA A 1 103 ? 8.393 -4.239 11.709 1.00 95.38 103 ALA A O 1
ATOM 808 N N . GLY A 1 104 ? 10.074 -3.090 10.751 1.00 95.69 104 GLY A N 1
ATOM 809 C CA . GLY A 1 104 ? 10.098 -2.001 11.726 1.00 95.69 104 GLY A CA 1
ATOM 810 C C . GLY A 1 104 ? 8.791 -1.208 11.732 1.00 95.69 104 GLY A C 1
ATOM 811 O O . GLY A 1 104 ? 8.191 -1.028 12.793 1.00 95.69 104 GLY A O 1
ATOM 812 N N . SER A 1 105 ? 8.304 -0.800 10.555 1.00 96.00 105 SER A N 1
ATOM 813 C CA . SER A 1 105 ? 7.012 -0.118 10.400 1.00 96.00 105 SER A CA 1
ATOM 814 C C . SER A 1 105 ? 5.848 -0.981 10.892 1.00 96.00 105 SER A C 1
ATOM 816 O O . SER A 1 105 ? 4.991 -0.487 11.624 1.00 96.00 105 SER A O 1
ATOM 818 N N . PHE A 1 106 ? 5.830 -2.274 10.552 1.00 95.31 106 PHE A N 1
ATOM 819 C CA . PHE A 1 106 ? 4.826 -3.228 11.035 1.00 95.31 106 PHE A CA 1
ATOM 820 C C . PHE A 1 106 ? 4.800 -3.319 12.567 1.00 95.31 106 PHE A C 1
ATOM 822 O O . PHE A 1 106 ? 3.732 -3.211 13.181 1.00 95.31 106 PHE A O 1
ATOM 829 N N . ALA A 1 107 ? 5.968 -3.505 13.188 1.00 96.75 107 ALA A N 1
ATOM 830 C CA . ALA A 1 107 ? 6.090 -3.636 14.635 1.00 96.75 107 ALA A CA 1
ATOM 831 C C . ALA A 1 107 ? 5.666 -2.345 15.348 1.00 96.75 107 ALA A C 1
ATOM 833 O O . ALA A 1 107 ? 4.899 -2.392 16.312 1.00 96.75 107 ALA A O 1
ATOM 834 N N . MET A 1 108 ? 6.105 -1.191 14.837 1.00 96.44 108 MET A N 1
ATOM 835 C CA . MET A 1 108 ? 5.745 0.110 15.387 1.00 96.44 108 MET A CA 1
ATOM 836 C C . MET A 1 108 ? 4.239 0.365 15.268 1.00 96.44 108 MET A C 1
ATOM 838 O O . MET A 1 108 ? 3.590 0.596 16.285 1.00 96.44 108 MET A O 1
ATOM 842 N N . GLY A 1 109 ? 3.653 0.210 14.079 1.00 96.56 109 GLY A N 1
ATOM 843 C CA . GLY A 1 109 ? 2.212 0.364 13.862 1.00 96.56 109 GLY A CA 1
ATOM 844 C C . GLY A 1 109 ? 1.366 -0.524 14.776 1.00 96.56 109 GLY A C 1
ATOM 845 O O . GLY A 1 109 ? 0.462 -0.050 15.468 1.00 96.56 109 GLY A O 1
ATOM 846 N N . SER A 1 110 ? 1.718 -1.808 14.852 1.00 96.44 110 SER A N 1
ATOM 847 C CA . SER A 1 110 ? 1.032 -2.772 15.719 1.00 96.44 110 SER A CA 1
ATOM 848 C C . SER A 1 110 ? 1.165 -2.413 17.203 1.00 96.44 110 SER A C 1
ATOM 850 O O . SER A 1 110 ? 0.204 -2.556 17.958 1.00 96.44 110 SER A O 1
ATOM 852 N N . SER A 1 111 ? 2.322 -1.899 17.638 1.00 96.56 111 SER A N 1
ATOM 853 C CA . SER A 1 111 ? 2.532 -1.491 19.033 1.00 96.56 111 SER A CA 1
ATOM 854 C C . SER A 1 111 ? 1.606 -0.343 19.454 1.00 96.56 111 SER A C 1
ATOM 856 O O . SER A 1 111 ? 0.963 -0.434 20.500 1.00 96.56 111 SER A O 1
ATOM 858 N N . TYR A 1 112 ? 1.440 0.685 18.612 1.00 96.12 112 TYR A N 1
ATOM 859 C CA . TYR A 1 112 ? 0.517 1.797 18.868 1.00 96.12 112 TYR A CA 1
ATOM 860 C C . TYR A 1 112 ? -0.941 1.334 18.911 1.00 96.12 112 TYR A C 1
ATOM 862 O O . TYR A 1 112 ? -1.714 1.767 19.773 1.00 96.12 112 TYR A O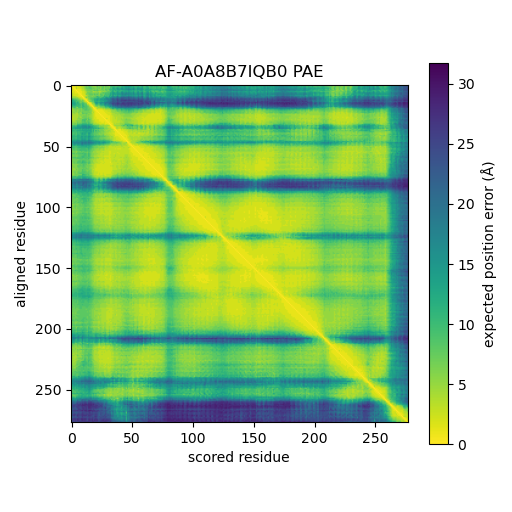 1
ATOM 870 N N . ALA A 1 113 ? -1.320 0.406 18.033 1.00 95.56 113 ALA A N 1
ATOM 871 C CA . ALA A 1 113 ? -2.648 -0.191 18.054 1.00 95.56 113 ALA A CA 1
ATOM 872 C C . ALA A 1 113 ? -2.915 -0.980 19.340 1.00 95.56 113 ALA A C 1
ATOM 874 O O . ALA A 1 113 ? -3.975 -0.820 19.944 1.00 95.56 113 ALA A O 1
ATOM 875 N N . VAL A 1 114 ? -1.945 -1.779 19.796 1.00 95.62 114 VAL A N 1
ATOM 876 C CA . VAL A 1 114 ? -2.041 -2.522 21.060 1.00 95.62 114 VAL A CA 1
ATOM 877 C C . VAL A 1 114 ? -2.149 -1.563 22.244 1.00 95.62 114 VAL A C 1
ATOM 879 O O . VAL A 1 114 ? -3.018 -1.753 23.092 1.00 95.62 114 VAL A O 1
ATOM 882 N N . VAL A 1 115 ? -1.346 -0.495 22.284 1.00 95.06 115 VAL A N 1
ATOM 883 C CA . VAL A 1 115 ? -1.459 0.550 23.316 1.00 95.06 115 VAL A CA 1
ATOM 884 C C . VAL A 1 115 ? -2.859 1.166 23.310 1.00 95.06 115 VAL A C 1
ATOM 886 O O . VAL A 1 115 ? -3.486 1.260 24.364 1.00 95.06 115 VAL A O 1
ATOM 889 N N . THR A 1 116 ? -3.391 1.506 22.133 1.00 93.06 116 THR A N 1
ATOM 890 C CA . THR A 1 116 ? -4.756 2.040 21.984 1.00 93.06 116 THR A CA 1
ATOM 891 C C . THR A 1 116 ? -5.804 1.051 22.510 1.00 93.06 116 THR A C 1
ATOM 893 O O . THR A 1 116 ? -6.714 1.434 23.250 1.00 93.06 116 THR A O 1
ATOM 896 N N . ALA A 1 117 ? -5.673 -0.232 22.167 1.00 93.06 117 ALA A N 1
ATOM 897 C CA . ALA A 1 117 ? -6.595 -1.282 22.586 1.00 93.06 117 ALA A CA 1
ATOM 898 C C . ALA A 1 117 ? -6.569 -1.506 24.106 1.00 93.06 117 ALA A C 1
ATOM 900 O O . ALA A 1 117 ? -7.619 -1.683 24.720 1.00 93.06 117 ALA A O 1
ATOM 901 N N . LEU A 1 118 ? -5.388 -1.477 24.730 1.00 92.75 118 LEU A N 1
ATOM 902 C CA . LEU A 1 118 ? -5.244 -1.618 26.181 1.00 92.75 118 LEU A CA 1
ATOM 903 C C . LEU A 1 118 ? -5.789 -0.387 26.911 1.00 92.75 118 LEU A C 1
ATOM 905 O O . LEU A 1 118 ? -6.519 -0.530 27.890 1.00 92.75 118 LEU A O 1
ATOM 909 N N . LEU A 1 119 ? -5.495 0.815 26.412 1.00 91.38 119 LEU A N 1
ATOM 910 C CA . LEU A 1 119 ? -5.950 2.068 27.008 1.00 91.38 119 LEU A CA 1
ATOM 911 C C . LEU A 1 119 ? -7.484 2.153 26.998 1.00 91.38 119 LEU A C 1
ATOM 913 O O . LEU A 1 119 ? -8.086 2.415 28.039 1.00 91.38 119 LEU A O 1
ATOM 917 N N . THR A 1 120 ? -8.114 1.839 25.863 1.00 88.75 120 THR A N 1
ATOM 918 C CA . THR A 1 120 ? -9.584 1.788 25.732 1.00 88.75 120 THR A CA 1
ATOM 919 C C . THR A 1 120 ? -10.224 0.674 26.561 1.00 88.75 120 THR A C 1
ATOM 921 O O . THR A 1 120 ? -11.334 0.849 27.048 1.00 88.75 120 THR A O 1
ATOM 924 N N . LYS A 1 121 ? -9.531 -0.452 26.778 1.00 88.44 121 LYS A N 1
ATOM 925 C CA . LYS A 1 121 ? -10.049 -1.573 27.577 1.00 88.44 121 LYS A CA 1
ATOM 926 C C . LYS A 1 121 ? -9.980 -1.338 29.087 1.00 88.44 121 LYS A C 1
ATOM 928 O O . LYS A 1 121 ? -10.889 -1.746 29.805 1.00 88.44 121 LYS A O 1
ATOM 933 N N . PHE A 1 122 ? -8.892 -0.746 29.583 1.00 88.12 122 PHE A N 1
ATOM 934 C CA . PHE A 1 122 ? -8.680 -0.547 31.023 1.00 88.12 122 PHE A CA 1
ATOM 935 C C . PHE A 1 122 ? -9.227 0.783 31.545 1.00 88.12 122 PHE A C 1
ATOM 937 O O . PHE A 1 122 ? -9.491 0.907 32.740 1.00 88.12 122 PHE A O 1
ATOM 944 N N . THR A 1 123 ? -9.424 1.768 30.671 1.00 83.75 123 THR A N 1
ATOM 945 C CA . THR A 1 123 ? -9.959 3.079 31.049 1.00 83.75 123 THR A CA 1
ATOM 946 C C . THR A 1 123 ? -11.444 3.141 30.711 1.00 83.75 123 THR A C 1
ATOM 948 O O . THR A 1 123 ? -11.843 2.746 29.620 1.00 83.75 123 THR A O 1
ATOM 951 N N . LYS A 1 124 ? -12.279 3.701 31.595 1.00 79.88 124 LYS A N 1
ATOM 952 C CA . LYS A 1 124 ? -13.709 3.950 31.323 1.00 79.88 124 LYS A CA 1
ATOM 953 C C . LYS A 1 124 ? -13.938 5.133 30.360 1.00 79.88 124 LYS A C 1
ATOM 955 O O . LYS A 1 124 ? -14.746 6.015 30.619 1.00 79.88 124 LYS A O 1
ATOM 960 N N . LEU A 1 125 ? -13.214 5.170 29.240 1.00 77.81 125 LEU A N 1
ATOM 961 C CA . LEU A 1 125 ? -13.346 6.222 28.223 1.00 77.81 125 LEU A CA 1
ATOM 962 C C . LEU A 1 125 ? -14.659 6.138 27.443 1.00 77.81 125 LEU A C 1
ATOM 964 O O . LEU A 1 125 ? -15.080 7.135 26.865 1.00 77.81 125 LEU A O 1
ATOM 968 N N . CYS A 1 126 ? -15.333 4.987 27.477 1.00 75.94 126 CYS A N 1
ATOM 969 C CA . CYS A 1 126 ? -16.631 4.787 26.837 1.00 75.94 126 CYS A CA 1
ATOM 970 C C . CYS A 1 126 ? -17.732 5.713 27.392 1.00 75.94 126 CYS A C 1
ATOM 972 O O . CYS A 1 126 ? -18.751 5.895 26.734 1.00 75.94 126 CYS A O 1
ATOM 974 N N . GLU A 1 127 ? -17.537 6.307 28.577 1.00 81.88 127 GLU A N 1
ATOM 975 C CA . GLU A 1 127 ? -18.446 7.310 29.154 1.00 81.88 127 GLU A CA 1
ATOM 976 C C . GLU A 1 127 ? -18.345 8.678 28.449 1.00 81.88 127 GLU A C 1
ATOM 978 O O . GLU A 1 127 ? -19.272 9.481 28.530 1.00 81.88 127 GLU A O 1
ATOM 983 N N . PHE A 1 128 ? -17.253 8.933 27.713 1.00 88.19 128 PHE A N 1
ATOM 984 C CA . PHE A 1 128 ? -17.001 10.178 26.979 1.00 88.19 128 PHE A CA 1
ATOM 985 C C . PHE A 1 128 ? -16.733 9.893 25.496 1.00 88.19 128 PHE A C 1
ATOM 987 O O . PHE A 1 128 ? -15.583 9.877 25.045 1.00 88.19 128 PHE A O 1
ATOM 994 N N . PRO A 1 129 ? -17.792 9.723 24.690 1.00 86.75 129 PRO A N 1
ATOM 995 C CA . PRO A 1 129 ? -17.651 9.166 23.350 1.00 86.75 129 PRO A CA 1
ATOM 996 C C . PRO A 1 129 ? -16.878 10.078 22.363 1.00 86.75 129 PRO A C 1
ATOM 998 O O . PRO A 1 129 ? -16.248 9.608 21.412 1.00 86.75 129 PRO A O 1
ATOM 1001 N N . MET A 1 130 ? -16.863 11.396 22.602 1.00 88.88 130 MET A N 1
ATOM 1002 C CA . MET A 1 130 ? -16.046 12.353 21.837 1.00 88.88 130 MET A CA 1
ATOM 1003 C C . MET A 1 130 ? -14.544 12.188 22.120 1.00 88.88 130 MET A C 1
ATOM 1005 O O . MET A 1 130 ? -13.734 12.185 21.193 1.00 88.88 130 MET A O 1
ATOM 1009 N N . LEU A 1 131 ? -14.174 12.016 23.394 1.00 90.56 131 LEU A N 1
ATOM 1010 C CA . LEU A 1 131 ? -12.785 11.821 23.814 1.00 90.56 131 LEU A CA 1
ATOM 1011 C C . LEU A 1 131 ? -12.235 10.500 23.272 1.00 90.56 131 LEU A C 1
ATOM 1013 O O . LEU A 1 131 ? -11.120 10.456 22.767 1.00 90.56 131 LEU A O 1
ATOM 1017 N N . GLU A 1 132 ? -13.043 9.444 23.334 1.00 90.62 132 GLU A N 1
ATOM 1018 C CA . GLU A 1 132 ? -12.708 8.124 22.806 1.00 90.62 132 GLU A CA 1
ATOM 1019 C C . GLU A 1 132 ? -12.410 8.171 21.294 1.00 90.62 132 GLU A C 1
ATOM 1021 O O . GLU A 1 132 ? -11.377 7.667 20.850 1.00 90.62 132 GLU A O 1
ATOM 1026 N N . THR A 1 133 ? -13.264 8.850 20.516 1.00 91.25 133 THR A N 1
ATOM 1027 C CA . THR A 1 133 ? -13.077 9.031 19.062 1.00 91.25 133 THR A CA 1
ATOM 1028 C C . THR A 1 133 ? -11.817 9.855 18.756 1.00 91.25 133 THR A C 1
ATOM 1030 O O . THR A 1 133 ? -11.018 9.484 17.895 1.00 91.25 133 THR A O 1
ATOM 1033 N N . GLY A 1 134 ? -11.601 10.958 19.484 1.00 92.19 134 GLY A N 1
ATOM 1034 C CA . GLY A 1 134 ? -10.419 11.806 19.311 1.00 92.19 134 GLY A CA 1
ATOM 1035 C C . GLY A 1 134 ? -9.117 11.081 19.654 1.00 92.19 134 GLY A C 1
ATOM 1036 O O . GLY A 1 134 ? -8.145 11.167 18.906 1.00 92.19 134 GLY A O 1
ATOM 1037 N N . LEU A 1 135 ? -9.105 10.309 20.743 1.00 92.31 135 LEU A N 1
ATOM 1038 C CA . LEU A 1 135 ? -7.943 9.525 21.151 1.00 92.31 135 LEU A CA 1
ATOM 1039 C C . LEU A 1 135 ? -7.622 8.417 20.141 1.00 92.31 135 LEU A C 1
ATOM 1041 O O . LEU A 1 135 ? -6.452 8.215 19.819 1.00 92.31 135 LEU A O 1
ATOM 1045 N N . PHE A 1 136 ? -8.646 7.740 19.609 1.00 92.88 136 PHE A N 1
ATOM 1046 C CA . PHE A 1 136 ? -8.484 6.754 18.539 1.00 92.88 136 PHE A CA 1
ATOM 1047 C C . PHE A 1 136 ? -7.762 7.371 17.334 1.00 92.88 136 PHE A C 1
ATOM 1049 O O . PHE A 1 136 ? -6.762 6.830 16.860 1.00 92.88 136 PHE A O 1
ATOM 1056 N N . PHE A 1 137 ? -8.222 8.535 16.870 1.00 93.88 137 PHE A N 1
ATOM 1057 C CA . PHE A 1 137 ? -7.619 9.235 15.737 1.00 93.88 137 PHE A CA 1
ATOM 1058 C C . PHE A 1 137 ? -6.183 9.699 16.028 1.00 93.88 137 PHE A C 1
ATOM 1060 O O . PHE A 1 137 ? -5.273 9.427 15.245 1.00 93.88 137 PHE A O 1
ATOM 1067 N N . LEU A 1 138 ? -5.957 10.338 17.180 1.00 94.94 138 LEU A N 1
ATOM 1068 C CA . LEU A 1 138 ? -4.641 10.854 17.567 1.00 94.94 138 LEU A CA 1
ATOM 1069 C C . LEU A 1 138 ? -3.600 9.742 17.717 1.00 94.94 138 LEU A C 1
ATOM 1071 O O . LEU A 1 138 ? -2.473 9.905 17.254 1.00 94.94 138 LEU A O 1
ATOM 1075 N N . LEU A 1 139 ? -3.962 8.606 18.321 1.00 94.31 139 LEU A N 1
ATOM 1076 C CA . LEU A 1 139 ? -3.041 7.478 18.467 1.00 94.31 139 LEU A CA 1
ATOM 1077 C C . LEU A 1 139 ? -2.723 6.825 17.116 1.00 94.31 139 LEU A C 1
ATOM 1079 O O . LEU A 1 139 ? -1.567 6.483 16.862 1.00 94.31 139 LEU A O 1
ATOM 1083 N N . SER A 1 140 ? -3.707 6.745 16.218 1.00 94.69 140 SER A N 1
ATOM 1084 C CA . SER A 1 140 ? -3.497 6.284 14.839 1.00 94.69 140 SER A CA 1
ATOM 1085 C C . SER A 1 140 ? -2.512 7.183 14.087 1.00 94.69 140 SER A C 1
ATOM 1087 O O . SER A 1 140 ? -1.547 6.690 13.505 1.00 94.69 140 SER A O 1
ATOM 1089 N N . TRP A 1 141 ? -2.685 8.508 14.168 1.00 95.62 141 TRP A N 1
ATOM 1090 C CA . TRP A 1 141 ? -1.749 9.466 13.571 1.00 95.62 141 TRP A CA 1
ATOM 1091 C C . TRP A 1 141 ? -0.371 9.382 14.246 1.00 95.62 141 TRP A C 1
ATOM 1093 O O . TRP A 1 141 ? 0.660 9.376 13.579 1.00 95.62 141 TRP A O 1
ATOM 1103 N N . SER A 1 142 ? -0.305 9.239 15.569 1.00 96.38 142 SER A N 1
ATOM 1104 C CA . SER A 1 142 ? 0.980 9.156 16.272 1.00 96.38 142 SER A CA 1
ATOM 1105 C C . SER A 1 142 ? 1.844 7.969 15.816 1.00 96.38 142 SER A C 1
ATOM 1107 O O . SER A 1 142 ? 3.069 8.094 15.783 1.00 96.38 142 SER A O 1
ATOM 1109 N N . ALA A 1 143 ? 1.228 6.865 15.372 1.00 96.62 143 ALA A N 1
ATOM 1110 C CA . ALA A 1 143 ? 1.932 5.734 14.765 1.00 96.62 143 ALA A CA 1
ATOM 1111 C C . ALA A 1 143 ? 2.611 6.117 13.436 1.00 96.62 143 ALA A C 1
ATOM 1113 O O . ALA A 1 143 ? 3.742 5.715 13.180 1.00 96.62 143 ALA A O 1
ATOM 1114 N N . PHE A 1 144 ? 1.949 6.940 12.617 1.00 96.25 144 PHE A N 1
ATOM 1115 C CA . PHE A 1 144 ? 2.530 7.497 11.393 1.00 96.25 144 PHE A CA 1
ATOM 1116 C C . PHE A 1 144 ? 3.728 8.405 11.709 1.00 96.25 144 PHE A C 1
ATOM 1118 O O . PHE A 1 144 ? 4.818 8.206 11.179 1.00 96.25 144 PHE A O 1
ATOM 1125 N N . LEU A 1 145 ? 3.544 9.381 12.608 1.00 96.75 145 LEU A N 1
ATOM 1126 C CA . LEU A 1 145 ? 4.579 10.378 12.920 1.00 96.75 145 LEU A CA 1
ATOM 1127 C C . LEU A 1 145 ? 5.814 9.764 13.582 1.00 96.75 145 LEU A C 1
ATOM 1129 O O . LEU A 1 145 ? 6.932 10.177 13.293 1.00 96.75 145 LEU A O 1
ATOM 1133 N N . SER A 1 146 ? 5.620 8.793 14.474 1.00 96.31 146 SER A N 1
ATOM 1134 C CA . SER A 1 146 ? 6.728 8.100 15.141 1.00 96.31 146 SER A CA 1
ATOM 1135 C C . SER A 1 146 ? 7.560 7.267 14.170 1.00 96.31 146 SER A C 1
ATOM 1137 O O . SER A 1 146 ? 8.784 7.263 14.282 1.00 96.31 146 SER A O 1
ATOM 1139 N N . ALA A 1 147 ? 6.923 6.622 13.191 1.00 96.06 147 ALA A N 1
ATOM 1140 C CA . ALA A 1 147 ? 7.623 5.869 12.159 1.00 96.06 147 ALA A CA 1
ATOM 1141 C C . ALA A 1 147 ? 8.455 6.784 11.253 1.00 96.06 147 ALA A C 1
ATOM 1143 O O . ALA A 1 147 ? 9.637 6.506 11.060 1.00 96.06 147 ALA A O 1
ATOM 1144 N N . GLU A 1 148 ? 7.899 7.910 10.799 1.00 93.44 148 GLU A N 1
ATOM 1145 C CA . GLU A 1 148 ? 8.660 8.915 10.039 1.00 93.44 148 GLU A CA 1
ATOM 1146 C C . GLU A 1 148 ? 9.831 9.484 10.862 1.00 93.44 148 GLU A C 1
ATOM 1148 O O . GLU A 1 148 ? 10.956 9.581 10.373 1.00 93.44 148 GLU A O 1
ATOM 1153 N N . ALA A 1 149 ? 9.614 9.779 12.150 1.00 95.25 149 ALA A N 1
ATOM 1154 C CA . ALA A 1 149 ? 10.671 10.258 13.044 1.00 95.25 149 ALA A CA 1
ATOM 1155 C C . ALA A 1 149 ? 11.789 9.222 13.273 1.00 95.25 149 ALA A C 1
ATOM 1157 O O . ALA A 1 149 ? 12.935 9.596 13.524 1.00 95.25 149 ALA A O 1
ATOM 1158 N N . ALA A 1 150 ? 11.472 7.929 13.178 1.00 93.31 150 ALA A N 1
ATOM 1159 C CA . ALA A 1 150 ? 12.427 6.830 13.290 1.00 93.31 150 ALA A CA 1
ATOM 1160 C C . ALA A 1 150 ? 13.121 6.473 11.959 1.00 93.31 150 ALA A C 1
ATOM 1162 O O . ALA A 1 150 ? 13.929 5.544 11.933 1.00 93.31 150 ALA A O 1
ATOM 1163 N N . GLY A 1 151 ? 12.814 7.171 10.857 1.00 88.56 151 GLY A N 1
ATOM 1164 C CA . GLY A 1 151 ? 13.330 6.850 9.521 1.00 88.56 151 GLY A CA 1
ATOM 1165 C C . GLY A 1 151 ? 12.730 5.575 8.911 1.00 88.56 151 GLY A C 1
ATOM 1166 O O . GLY A 1 151 ? 13.326 4.977 8.014 1.00 88.56 151 GLY A O 1
ATOM 1167 N N . LEU A 1 152 ? 11.576 5.138 9.420 1.00 92.56 152 LEU A N 1
ATOM 1168 C CA . LEU A 1 152 ? 10.758 4.055 8.877 1.00 92.56 152 LEU A CA 1
ATOM 1169 C C . LEU A 1 152 ? 9.653 4.636 7.981 1.00 92.56 152 LEU A C 1
ATOM 1171 O O . LEU A 1 152 ? 9.486 5.846 7.885 1.00 92.56 152 LEU A O 1
ATOM 1175 N N . THR A 1 153 ? 8.854 3.778 7.344 1.00 93.50 153 THR A N 1
ATOM 1176 C CA . THR A 1 153 ? 7.711 4.249 6.539 1.00 93.50 153 THR A CA 1
ATOM 1177 C C . THR A 1 153 ? 6.464 4.449 7.399 1.00 93.50 153 THR A C 1
ATOM 1179 O O . THR A 1 153 ? 5.897 3.478 7.920 1.00 93.50 153 THR A O 1
ATOM 1182 N N . GLY A 1 154 ? 6.013 5.701 7.529 1.00 93.81 154 GLY A N 1
ATOM 1183 C CA . GLY A 1 154 ? 4.817 6.057 8.293 1.00 93.81 154 GLY A CA 1
ATOM 1184 C C . GLY A 1 154 ? 3.538 5.465 7.715 1.00 93.81 154 GLY A C 1
ATOM 1185 O O . GLY A 1 154 ? 2.668 5.020 8.463 1.00 93.81 154 GLY A O 1
ATOM 1186 N N . ILE A 1 155 ? 3.453 5.384 6.386 1.00 93.62 155 ILE A N 1
ATOM 1187 C CA . ILE A 1 155 ? 2.295 4.847 5.653 1.00 93.62 155 ILE A CA 1
ATOM 1188 C C . ILE A 1 155 ? 2.051 3.373 6.016 1.00 93.62 155 ILE A C 1
ATOM 1190 O O . ILE A 1 155 ? 0.930 2.967 6.315 1.00 93.62 155 ILE A O 1
ATOM 1194 N N . VAL A 1 156 ? 3.115 2.569 6.067 1.00 94.25 156 VAL A N 1
ATOM 1195 C CA . VAL A 1 156 ? 3.017 1.151 6.440 1.00 94.25 156 VAL A CA 1
ATOM 1196 C C . VAL A 1 156 ? 2.698 0.996 7.928 1.00 94.25 156 VAL A C 1
ATOM 1198 O O . VAL A 1 156 ? 1.902 0.136 8.307 1.00 94.25 156 VAL A O 1
ATOM 1201 N N . ALA A 1 157 ? 3.265 1.853 8.781 1.00 96.50 157 ALA A N 1
ATOM 1202 C CA . ALA A 1 157 ? 2.974 1.833 10.211 1.00 96.50 157 ALA A CA 1
ATOM 1203 C C . ALA A 1 157 ? 1.498 2.150 10.502 1.00 96.50 157 ALA A C 1
ATOM 1205 O O . ALA A 1 157 ? 0.854 1.421 11.257 1.00 96.50 157 ALA A O 1
ATOM 1206 N N . VAL A 1 158 ? 0.927 3.185 9.877 1.00 95.81 158 VAL A N 1
ATOM 1207 C CA . VAL A 1 158 ? -0.493 3.519 10.070 1.00 95.81 158 VAL A CA 1
ATOM 1208 C C . VAL A 1 158 ? -1.420 2.454 9.488 1.00 95.81 158 VAL A C 1
ATOM 1210 O O . VAL A 1 158 ? -2.439 2.159 10.107 1.00 95.81 158 VAL A O 1
ATOM 1213 N N . LEU A 1 159 ? -1.045 1.804 8.378 1.00 94.44 159 LEU A N 1
ATOM 1214 C CA . LEU A 1 159 ? -1.807 0.687 7.819 1.00 94.44 159 LEU A CA 1
ATOM 1215 C C . LEU A 1 159 ? -1.949 -0.455 8.834 1.00 94.44 159 LEU A C 1
ATOM 1217 O O . LEU A 1 159 ? -3.062 -0.865 9.169 1.00 94.44 159 LEU A O 1
ATOM 1221 N N . PHE A 1 160 ? -0.831 -0.959 9.360 1.00 95.25 160 PHE A N 1
ATOM 1222 C CA . PHE A 1 160 ? -0.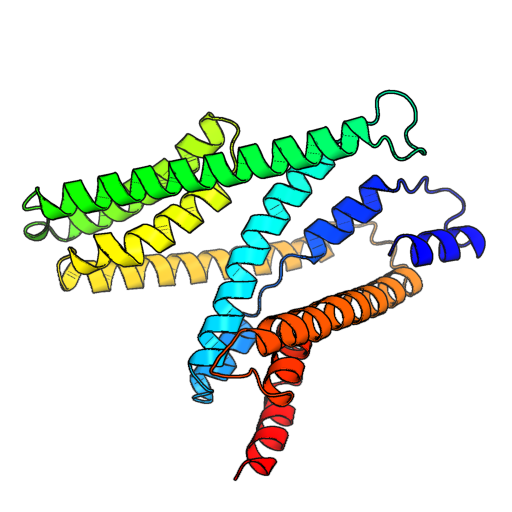867 -2.060 10.326 1.00 95.25 160 PHE A CA 1
ATOM 1223 C C . PHE A 1 160 ? -1.455 -1.644 11.675 1.00 95.25 160 PHE A C 1
ATOM 1225 O O . PHE A 1 160 ? -2.104 -2.461 12.339 1.00 95.25 160 PHE A O 1
ATOM 1232 N N . CYS A 1 161 ? -1.297 -0.371 12.054 1.00 96.44 161 CYS A N 1
ATOM 1233 C CA . CYS A 1 161 ? -2.007 0.210 13.186 1.00 96.44 161 CYS A CA 1
ATOM 1234 C C . CYS A 1 161 ? -3.526 0.115 12.974 1.00 96.44 161 CYS A C 1
ATOM 1236 O O . CYS A 1 161 ? -4.220 -0.460 13.810 1.00 96.44 161 CYS A O 1
ATOM 1238 N N . GLY A 1 162 ? -4.029 0.561 11.820 1.00 94.50 162 GLY A N 1
ATOM 1239 C CA . GLY A 1 162 ? -5.447 0.522 11.462 1.00 94.50 162 GLY A CA 1
ATOM 1240 C C . GLY A 1 162 ? -6.018 -0.897 11.411 1.00 94.50 162 GLY A C 1
ATOM 1241 O O . GLY A 1 162 ? -7.064 -1.149 12.006 1.00 94.50 162 GLY A O 1
ATOM 1242 N N . VAL A 1 163 ? -5.310 -1.852 10.794 1.00 93.50 163 VAL A N 1
ATOM 1243 C CA . VAL A 1 163 ? -5.719 -3.273 10.759 1.00 93.50 163 VAL A CA 1
ATOM 1244 C C . VAL A 1 163 ? -5.835 -3.846 12.176 1.00 93.50 163 VAL A C 1
ATOM 1246 O O . VAL A 1 163 ? -6.834 -4.477 12.530 1.00 93.50 163 VAL A O 1
ATOM 1249 N N . THR A 1 164 ? -4.838 -3.587 13.023 1.00 95.25 164 THR A N 1
ATOM 1250 C CA . THR A 1 164 ? -4.814 -4.087 14.404 1.00 95.25 164 THR A CA 1
ATOM 1251 C C . THR A 1 164 ? -5.871 -3.392 15.272 1.00 95.25 164 THR A C 1
ATOM 1253 O O . THR A 1 164 ? -6.546 -4.041 16.074 1.00 95.25 164 THR A O 1
ATOM 1256 N N . GLN A 1 165 ? -6.079 -2.086 15.095 1.00 94.50 165 GLN A N 1
ATOM 1257 C CA . GLN A 1 165 ? -7.121 -1.326 15.785 1.00 94.50 165 GLN A CA 1
ATOM 1258 C C . GLN A 1 165 ? -8.523 -1.762 15.361 1.00 94.50 165 GLN A C 1
ATOM 1260 O O . GLN A 1 165 ? -9.393 -1.866 16.222 1.00 94.50 165 GLN A O 1
ATOM 1265 N N . ALA A 1 166 ? -8.754 -2.060 14.081 1.00 92.56 166 ALA A N 1
ATOM 1266 C CA . ALA A 1 166 ? -10.031 -2.582 13.603 1.00 92.56 166 ALA A CA 1
ATOM 1267 C C . ALA A 1 166 ? -10.376 -3.928 14.263 1.00 92.56 166 ALA A C 1
ATOM 1269 O O . ALA A 1 166 ? -11.535 -4.188 14.573 1.00 92.56 166 ALA A O 1
ATOM 1270 N N . HIS A 1 167 ? -9.371 -4.761 14.545 1.00 91.88 167 HIS A N 1
ATOM 1271 C CA . HIS A 1 167 ? -9.578 -6.049 15.201 1.00 91.88 167 HIS A CA 1
ATOM 1272 C C . HIS A 1 167 ? -9.763 -5.938 16.727 1.00 91.88 167 HIS A C 1
ATOM 1274 O O . HIS A 1 167 ? -10.680 -6.537 17.294 1.00 91.88 167 HIS A O 1
ATOM 1280 N N . TYR A 1 168 ? -8.899 -5.180 17.413 1.00 91.94 168 TYR A N 1
ATOM 1281 C CA . TYR A 1 168 ? -8.876 -5.132 18.881 1.00 91.94 168 TYR A CA 1
ATOM 1282 C C . TYR A 1 168 ? -9.575 -3.904 19.462 1.00 91.94 168 TYR A C 1
ATOM 1284 O O . TYR A 1 168 ? -10.431 -4.036 20.334 1.00 91.94 168 TYR A O 1
ATOM 1292 N N . THR A 1 169 ? -9.217 -2.710 18.993 1.00 89.31 169 THR A N 1
ATOM 1293 C CA . THR A 1 169 ? -9.716 -1.450 19.554 1.00 89.31 169 THR A CA 1
ATOM 1294 C C . THR A 1 169 ? -11.176 -1.221 19.194 1.00 89.31 169 THR A C 1
ATOM 1296 O O . THR A 1 169 ? -11.962 -0.900 20.076 1.00 89.31 169 THR A O 1
ATOM 1299 N N . TYR A 1 170 ? -11.565 -1.436 17.932 1.00 88.06 170 TYR A N 1
ATOM 1300 C CA . TYR A 1 170 ? -12.924 -1.181 17.452 1.00 88.06 170 TYR A CA 1
ATOM 1301 C C . TYR A 1 170 ? -13.959 -1.941 18.275 1.00 88.06 170 TYR A C 1
ATOM 1303 O O . TYR A 1 170 ? -14.982 -1.378 18.642 1.00 88.06 170 TYR A O 1
ATOM 1311 N N . ASN A 1 171 ? -13.670 -3.189 18.644 1.00 88.75 171 ASN A N 1
ATOM 1312 C CA . ASN A 1 171 ? -14.575 -4.001 19.451 1.00 88.75 171 ASN A CA 1
ATOM 1313 C C . ASN A 1 171 ? -14.745 -3.484 20.886 1.00 88.75 171 ASN A C 1
ATOM 1315 O O . ASN A 1 171 ? -15.838 -3.631 21.434 1.00 88.75 171 ASN A O 1
ATOM 1319 N N . ASN A 1 172 ? -13.726 -2.826 21.446 1.00 87.69 172 ASN A N 1
ATOM 1320 C CA . ASN A 1 172 ? -13.777 -2.209 22.774 1.00 87.69 172 ASN A CA 1
ATOM 1321 C C . ASN A 1 172 ? -14.532 -0.868 22.786 1.00 87.69 172 ASN A C 1
ATOM 1323 O O . ASN A 1 172 ? -14.921 -0.418 23.859 1.00 87.69 172 ASN A O 1
ATOM 1327 N N . LEU A 1 173 ? -14.739 -0.235 21.624 1.00 87.56 173 LEU A N 1
ATOM 1328 C CA . LEU A 1 173 ? -15.381 1.078 21.536 1.00 87.56 173 LEU A CA 1
ATOM 1329 C C . LEU A 1 173 ? -16.876 1.035 21.881 1.00 87.56 173 LEU A C 1
ATOM 1331 O O . LEU A 1 173 ? -17.590 0.076 21.550 1.00 87.56 173 LEU A O 1
ATOM 1335 N N . SER A 1 174 ? -17.368 2.145 22.440 1.00 90.12 174 SER A N 1
ATOM 1336 C CA . SER A 1 174 ? -18.806 2.399 22.603 1.00 90.12 174 SER A CA 1
ATOM 1337 C C . SER A 1 174 ? -19.547 2.401 21.247 1.00 90.12 174 SER A C 1
ATOM 1339 O O . SER A 1 174 ? -18.952 2.732 20.214 1.00 90.12 174 SER A O 1
ATOM 1341 N N . PRO A 1 175 ? -20.847 2.041 21.200 1.00 89.56 175 PRO A N 1
ATOM 1342 C CA . PRO A 1 175 ? -21.613 2.004 19.947 1.00 89.56 175 PRO A CA 1
ATOM 1343 C C . PRO A 1 175 ? -21.645 3.363 19.234 1.00 89.56 175 PRO A C 1
ATOM 1345 O O . PRO A 1 175 ? -21.498 3.425 18.013 1.00 89.56 175 PRO A O 1
ATOM 1348 N N . ASP A 1 176 ? -21.736 4.451 19.997 1.00 90.06 176 ASP A N 1
ATOM 1349 C CA . ASP A 1 176 ? -21.711 5.805 19.452 1.00 90.06 176 ASP A CA 1
ATOM 1350 C C . ASP A 1 176 ? -20.354 6.140 18.817 1.00 90.06 176 ASP A C 1
ATOM 1352 O O . ASP A 1 176 ? -20.296 6.741 17.742 1.00 90.06 176 ASP A O 1
ATOM 1356 N N . SER A 1 177 ? -19.247 5.751 19.462 1.00 90.00 177 SER A N 1
ATOM 1357 C CA . SER A 1 177 ? -17.901 5.988 18.926 1.00 90.00 177 SER A CA 1
ATOM 1358 C C . SER A 1 177 ? -17.616 5.125 17.709 1.00 90.00 177 SER A C 1
ATOM 1360 O O . SER A 1 177 ? -16.985 5.604 16.778 1.00 90.00 177 SER A O 1
ATOM 1362 N N . LYS A 1 178 ? -18.141 3.896 17.641 1.00 92.12 178 LYS A N 1
ATOM 1363 C CA . LYS A 1 178 ? -18.049 3.063 16.430 1.00 92.12 178 LYS A CA 1
ATOM 1364 C C . LYS A 1 178 ? -18.640 3.768 15.211 1.00 92.12 178 LYS A C 1
ATOM 1366 O O . LYS A 1 178 ? -18.001 3.786 14.159 1.00 92.12 178 LYS A O 1
ATOM 1371 N N . MET A 1 179 ? -19.826 4.362 15.360 1.00 91.94 179 MET A N 1
ATOM 1372 C CA . MET A 1 179 ? -20.476 5.105 14.278 1.00 91.94 179 MET A CA 1
ATOM 1373 C C . MET A 1 179 ? -19.692 6.373 13.921 1.00 91.94 179 MET A C 1
ATOM 1375 O O . MET A 1 179 ? -19.380 6.584 12.751 1.00 91.94 179 MET A O 1
ATOM 1379 N N . ARG A 1 180 ? -19.309 7.185 14.918 1.00 92.00 180 ARG A N 1
ATOM 1380 C CA . ARG A 1 180 ? -18.555 8.426 14.672 1.00 92.00 180 ARG A CA 1
ATOM 1381 C C . ARG A 1 180 ? -17.194 8.180 14.037 1.00 92.00 180 ARG A C 1
ATOM 1383 O O . ARG A 1 180 ? -16.846 8.880 13.095 1.00 92.00 180 ARG A O 1
ATOM 1390 N N . THR A 1 181 ? -16.440 7.194 14.517 1.00 92.12 181 THR A N 1
ATOM 1391 C CA . THR A 1 181 ? -15.142 6.828 13.941 1.00 92.12 181 THR A CA 1
ATOM 1392 C C . THR A 1 181 ? -15.311 6.408 12.484 1.00 92.12 181 THR A C 1
ATOM 1394 O O . THR A 1 181 ? -14.581 6.898 11.629 1.00 92.12 181 THR A O 1
ATOM 1397 N N . LYS A 1 182 ? -16.314 5.575 12.171 1.00 91.38 182 LYS A N 1
ATOM 1398 C CA . LYS A 1 182 ? -16.603 5.170 10.789 1.00 91.38 182 LYS A CA 1
ATOM 1399 C C . LYS A 1 182 ? -16.918 6.376 9.895 1.00 91.38 182 LYS A C 1
ATOM 1401 O O . LYS A 1 182 ? -16.257 6.552 8.880 1.00 91.38 182 LYS A O 1
ATOM 1406 N N . GLN A 1 183 ? -17.841 7.241 10.317 1.00 93.50 183 GLN A N 1
ATOM 1407 C CA . GLN A 1 183 ? -18.204 8.452 9.570 1.00 93.50 183 GLN A CA 1
ATOM 1408 C C . GLN A 1 183 ? -17.018 9.409 9.382 1.00 93.50 183 GLN A C 1
ATOM 1410 O O . GLN A 1 183 ? -16.865 9.996 8.314 1.00 93.50 183 GLN A O 1
ATOM 1415 N N . LEU A 1 184 ? -16.163 9.552 10.399 1.00 93.38 184 LEU A N 1
ATOM 1416 C CA . LEU A 1 184 ? -14.966 10.387 10.332 1.00 93.38 184 LEU A CA 1
ATOM 1417 C C . LEU A 1 184 ? -13.979 9.866 9.279 1.00 93.38 184 LEU A C 1
ATOM 1419 O O . LEU A 1 184 ? -13.520 10.643 8.446 1.00 93.38 184 LEU A O 1
ATOM 1423 N N . PHE A 1 185 ? -13.659 8.568 9.299 1.00 92.38 185 PHE A N 1
ATOM 1424 C CA . PHE A 1 185 ? -12.736 7.981 8.324 1.00 92.38 185 PHE A CA 1
ATOM 1425 C C . PHE A 1 185 ? -13.326 7.944 6.910 1.00 92.38 185 PHE A C 1
ATOM 1427 O O . PHE A 1 185 ? -12.599 8.228 5.964 1.00 92.38 185 PHE A O 1
ATOM 1434 N N . GLU A 1 186 ? -14.627 7.682 6.754 1.00 90.38 186 GLU A N 1
ATOM 1435 C CA . GLU A 1 186 ? -15.313 7.762 5.454 1.00 90.38 186 GLU A CA 1
ATOM 1436 C C . GLU A 1 186 ? -15.266 9.181 4.874 1.00 90.38 186 GLU A C 1
ATOM 1438 O O . GLU A 1 186 ? -14.937 9.363 3.702 1.00 90.38 186 GLU A O 1
ATOM 1443 N N . PHE A 1 187 ? -15.522 10.201 5.700 1.00 93.56 187 PHE A N 1
ATOM 1444 C CA . PHE A 1 187 ? -15.438 11.599 5.281 1.00 93.56 187 PHE A CA 1
ATOM 1445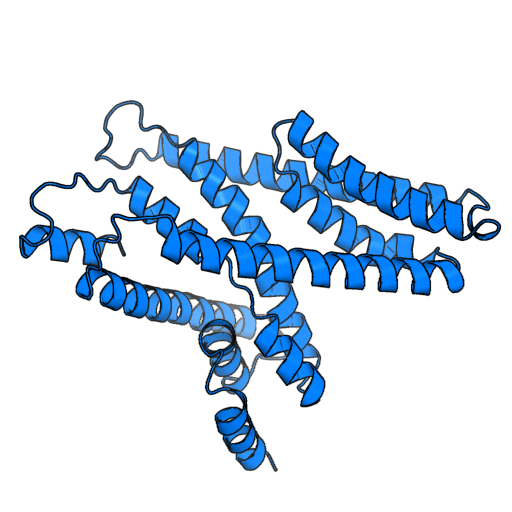 C C . PHE A 1 187 ? -14.010 12.004 4.887 1.00 93.56 187 PHE A C 1
ATOM 1447 O O . PHE A 1 187 ? -13.810 12.655 3.861 1.00 93.56 187 PHE A O 1
ATOM 1454 N N . MET A 1 188 ? -13.009 11.594 5.673 1.00 93.19 188 MET A N 1
ATOM 1455 C CA . MET A 1 188 ? -11.601 11.857 5.363 1.00 93.19 188 MET A CA 1
ATOM 1456 C C . MET A 1 188 ? -11.151 11.143 4.087 1.00 93.19 188 MET A C 1
ATOM 1458 O O . MET A 1 188 ? -10.440 11.750 3.288 1.00 93.19 188 MET A O 1
ATOM 1462 N N . ASN A 1 189 ? -11.589 9.899 3.869 1.00 89.50 189 ASN A N 1
ATOM 1463 C CA . ASN A 1 189 ? -11.308 9.156 2.643 1.00 89.50 189 ASN A CA 1
ATOM 1464 C C . ASN A 1 189 ? -11.894 9.871 1.418 1.00 89.50 189 ASN A C 1
ATOM 1466 O O . ASN A 1 189 ? -11.172 10.158 0.468 1.00 89.50 189 ASN A O 1
ATOM 1470 N N . PHE A 1 190 ? -13.169 10.271 1.490 1.00 86.00 190 PHE A N 1
ATOM 1471 C CA . PHE A 1 190 ? -13.822 11.034 0.426 1.00 86.00 190 PHE A CA 1
ATOM 1472 C C . PHE A 1 190 ? -13.081 12.343 0.109 1.00 86.00 190 PHE A C 1
ATOM 1474 O O . PHE A 1 190 ? -12.898 12.700 -1.055 1.00 86.00 190 PHE A O 1
ATOM 1481 N N . LEU A 1 191 ? -12.625 13.077 1.128 1.00 93.38 191 LEU A N 1
ATOM 1482 C CA . LEU A 1 191 ? -11.859 14.303 0.909 1.00 93.38 191 LEU A CA 1
ATOM 1483 C C . LEU A 1 191 ? -10.491 14.018 0.268 1.00 93.38 191 LEU A C 1
ATOM 1485 O O . LEU A 1 191 ? -10.102 14.721 -0.666 1.00 93.38 191 LEU A O 1
ATOM 1489 N N . ALA A 1 192 ? -9.777 12.998 0.747 1.00 91.00 192 ALA A N 1
ATOM 1490 C CA . ALA A 1 192 ? -8.462 12.622 0.236 1.00 91.00 192 ALA A CA 1
ATOM 1491 C C . ALA A 1 192 ? -8.518 12.190 -1.238 1.00 91.00 192 ALA A C 1
ATOM 1493 O O . ALA A 1 192 ? -7.720 12.678 -2.039 1.00 91.00 192 ALA A O 1
ATOM 1494 N N . GLU A 1 193 ? -9.497 11.363 -1.617 1.00 84.75 193 GLU A N 1
ATOM 1495 C CA . GLU A 1 193 ? -9.719 10.949 -3.009 1.00 84.75 193 GLU A CA 1
ATOM 1496 C C . GLU A 1 193 ? -9.941 12.160 -3.925 1.00 84.75 193 GLU A C 1
ATOM 1498 O O . GLU A 1 193 ? -9.280 12.295 -4.957 1.00 84.75 193 GLU A O 1
ATOM 1503 N N . ASN A 1 194 ? -10.801 13.102 -3.521 1.00 87.06 194 ASN A N 1
ATOM 1504 C CA . ASN A 1 194 ? -11.053 14.322 -4.293 1.00 87.06 194 ASN A CA 1
ATOM 1505 C C . ASN A 1 194 ? -9.785 15.171 -4.485 1.00 87.06 194 ASN A C 1
ATOM 1507 O O . ASN A 1 194 ? -9.564 15.723 -5.567 1.00 87.06 194 ASN A O 1
ATOM 1511 N N . VAL A 1 195 ? -8.937 15.272 -3.456 1.00 91.88 195 VAL A N 1
ATOM 1512 C CA . VAL A 1 195 ? -7.661 16.000 -3.538 1.00 91.88 195 VAL A CA 1
ATOM 1513 C C . VAL A 1 195 ? -6.695 15.308 -4.504 1.00 91.88 195 VAL A C 1
ATOM 1515 O O . VAL A 1 195 ? -6.104 15.988 -5.344 1.00 91.88 195 VAL A O 1
ATOM 1518 N N . ILE A 1 196 ? -6.568 13.977 -4.439 1.00 87.00 196 ILE A N 1
ATOM 1519 C CA . ILE A 1 196 ? -5.693 13.201 -5.333 1.00 87.00 196 ILE A CA 1
ATOM 1520 C C . ILE A 1 196 ? -6.155 13.336 -6.791 1.00 87.00 196 ILE A C 1
ATOM 1522 O O . ILE A 1 196 ? -5.342 13.666 -7.659 1.00 87.00 196 ILE A O 1
ATOM 1526 N N . PHE A 1 197 ? -7.454 13.176 -7.067 1.00 82.81 197 PHE A N 1
ATOM 1527 C CA . PHE A 1 197 ? -7.999 13.336 -8.420 1.00 82.81 197 PHE A CA 1
ATOM 1528 C C . PHE A 1 197 ? -7.799 14.752 -8.968 1.00 82.81 197 PHE A C 1
ATOM 1530 O O . PHE A 1 197 ? -7.407 14.921 -10.127 1.00 82.81 197 PHE A O 1
ATOM 1537 N N . CYS A 1 198 ? -8.013 15.776 -8.139 1.00 87.88 198 CYS A N 1
ATOM 1538 C CA . CYS A 1 198 ? -7.765 17.163 -8.521 1.00 87.88 198 CYS A CA 1
ATOM 1539 C C . CYS A 1 198 ? -6.281 17.399 -8.857 1.00 87.88 198 CYS A C 1
ATOM 1541 O O . CYS A 1 198 ? -5.967 18.019 -9.876 1.00 87.88 198 CYS A O 1
ATOM 1543 N N . TYR A 1 199 ? -5.362 16.850 -8.054 1.00 87.06 199 TYR A N 1
ATOM 1544 C CA . TYR A 1 199 ? -3.921 16.979 -8.276 1.00 87.06 199 TYR A CA 1
ATOM 1545 C C . TYR A 1 199 ? -3.462 16.295 -9.570 1.00 87.06 199 TYR A C 1
ATOM 1547 O O . TYR A 1 199 ? -2.711 16.889 -10.346 1.00 87.06 199 TYR A O 1
ATOM 1555 N N . MET A 1 200 ? -3.962 15.087 -9.854 1.00 82.50 200 MET A N 1
ATOM 1556 C CA . MET A 1 200 ? -3.708 14.398 -11.125 1.00 82.50 200 MET A CA 1
ATOM 1557 C C . 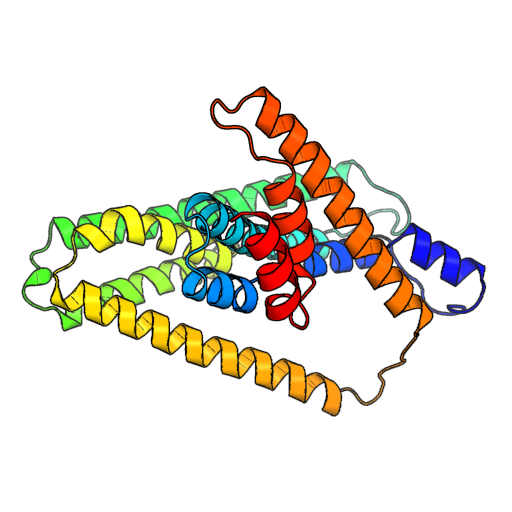MET A 1 200 ? -4.205 15.214 -12.326 1.00 82.50 200 MET A C 1
ATOM 1559 O O . MET A 1 200 ? -3.496 15.333 -13.327 1.00 82.50 200 MET A O 1
ATOM 1563 N N . GLY A 1 201 ? -5.394 15.818 -12.217 1.00 82.19 201 GLY A N 1
ATOM 1564 C CA . GLY A 1 201 ? -5.936 16.706 -13.245 1.00 82.19 201 GLY A CA 1
ATOM 1565 C C . GLY A 1 201 ? -5.066 17.947 -13.467 1.00 82.19 201 GLY A C 1
ATOM 1566 O O . GLY A 1 201 ? -4.755 18.286 -14.607 1.00 82.19 201 GLY A O 1
ATOM 1567 N N . LEU A 1 202 ? -4.611 18.595 -12.390 1.00 87.56 202 LEU A N 1
ATOM 1568 C CA . LEU A 1 202 ? -3.750 19.779 -12.461 1.00 87.56 202 LEU A CA 1
ATOM 1569 C C . LEU A 1 202 ? -2.370 19.476 -13.063 1.00 87.56 202 LEU A C 1
ATOM 1571 O O . LEU A 1 202 ? -1.849 20.289 -13.833 1.00 87.56 202 LEU A O 1
ATOM 1575 N N . ALA A 1 203 ? -1.784 18.318 -12.741 1.00 82.06 203 ALA A N 1
ATOM 1576 C CA . ALA A 1 203 ? -0.485 17.900 -13.265 1.00 82.06 203 ALA A CA 1
ATOM 1577 C C . ALA A 1 203 ? -0.476 17.869 -14.806 1.00 82.06 203 ALA A C 1
ATOM 1579 O O . ALA A 1 203 ? 0.471 18.361 -15.423 1.00 82.06 203 ALA A O 1
ATOM 1580 N N . LEU A 1 204 ? -1.562 17.407 -15.436 1.00 76.56 204 LEU A N 1
ATOM 1581 C CA . LEU A 1 204 ? -1.700 17.417 -16.898 1.00 76.56 204 LEU A CA 1
ATOM 1582 C C . LEU A 1 204 ? -1.636 18.832 -17.497 1.00 76.56 204 LEU A C 1
ATOM 1584 O O . LEU A 1 204 ? -1.094 19.006 -18.585 1.00 76.56 204 LEU A O 1
ATOM 1588 N N . PHE A 1 205 ? -2.151 19.843 -16.791 1.00 77.94 205 PHE A N 1
ATOM 1589 C CA . PHE A 1 205 ? -2.164 21.231 -17.267 1.00 77.94 205 PHE A CA 1
ATOM 1590 C C . PHE A 1 205 ? -0.890 22.016 -16.922 1.00 77.94 205 PHE A C 1
ATOM 1592 O O . PHE A 1 205 ? -0.528 22.937 -17.651 1.00 77.94 205 PHE A O 1
ATOM 1599 N N . THR A 1 206 ? -0.209 21.678 -15.822 1.00 79.25 206 THR A N 1
ATOM 1600 C CA . THR A 1 206 ? 0.966 22.431 -15.337 1.00 79.25 206 THR A CA 1
ATOM 1601 C C . THR A 1 206 ? 2.272 21.986 -16.000 1.00 79.25 206 THR A C 1
ATOM 1603 O O . THR A 1 206 ? 3.146 22.815 -16.258 1.00 79.25 206 THR A O 1
ATOM 1606 N N . PHE A 1 207 ? 2.428 20.701 -16.328 1.00 69.12 207 PHE A N 1
ATOM 1607 C CA . PHE A 1 207 ? 3.631 20.221 -17.010 1.00 69.12 207 PHE A CA 1
ATOM 1608 C C . PHE A 1 207 ? 3.583 20.560 -18.512 1.00 69.12 207 PHE A C 1
ATOM 1610 O O . PHE A 1 207 ? 3.045 19.813 -19.326 1.00 69.12 207 PHE A O 1
ATOM 1617 N N . GLN A 1 208 ? 4.197 21.685 -18.896 1.00 57.38 208 GLN A N 1
ATOM 1618 C CA . GLN A 1 208 ? 4.215 22.184 -20.282 1.00 57.38 208 GLN A CA 1
ATOM 1619 C C . GLN A 1 208 ? 5.030 21.326 -21.280 1.00 57.38 208 GLN A C 1
ATOM 1621 O O . GLN A 1 208 ? 4.854 21.484 -22.483 1.00 57.38 208 GLN A O 1
ATOM 1626 N N . ASN A 1 209 ? 5.868 20.388 -20.816 1.00 56.91 209 ASN A N 1
ATOM 1627 C CA . ASN A 1 209 ? 6.711 19.524 -21.661 1.00 56.91 209 ASN A CA 1
ATOM 1628 C C . ASN A 1 209 ? 6.295 18.041 -21.599 1.00 56.91 209 ASN A C 1
ATOM 1630 O O . ASN A 1 209 ? 7.122 17.164 -21.344 1.00 56.91 209 ASN A O 1
ATOM 1634 N N . HIS A 1 210 ? 5.019 17.728 -21.838 1.00 62.31 210 HIS A N 1
ATOM 1635 C CA . HIS A 1 210 ? 4.625 16.338 -22.079 1.00 62.31 210 HIS A CA 1
ATOM 1636 C C . HIS A 1 210 ? 5.119 15.893 -23.463 1.00 62.31 210 HIS A C 1
ATOM 1638 O O . HIS A 1 210 ? 4.447 16.076 -24.479 1.00 62.31 210 HIS A O 1
ATOM 1644 N N . ILE A 1 211 ? 6.306 15.290 -23.517 1.00 65.62 211 ILE A N 1
ATOM 1645 C CA . ILE A 1 211 ? 6.769 14.591 -24.719 1.00 65.62 211 ILE A CA 1
ATOM 1646 C C . ILE A 1 211 ? 5.996 13.272 -24.790 1.00 65.62 211 ILE A C 1
ATOM 1648 O O . ILE A 1 211 ? 6.412 12.247 -24.249 1.00 65.62 211 ILE A O 1
ATOM 1652 N N . PHE A 1 212 ? 4.827 13.305 -25.430 1.00 65.00 212 PHE A N 1
ATOM 1653 C CA . PHE A 1 212 ? 4.004 12.119 -25.640 1.00 65.00 212 PHE A CA 1
ATOM 1654 C C . PHE A 1 212 ? 4.689 11.169 -26.621 1.00 65.00 212 PHE A C 1
ATOM 1656 O O . PHE A 1 212 ? 4.542 11.272 -27.838 1.00 65.00 212 PHE A O 1
ATOM 1663 N N . ASN A 1 213 ? 5.427 10.201 -26.087 1.00 73.06 213 ASN A N 1
ATOM 1664 C CA . ASN A 1 213 ? 5.924 9.091 -26.879 1.00 73.06 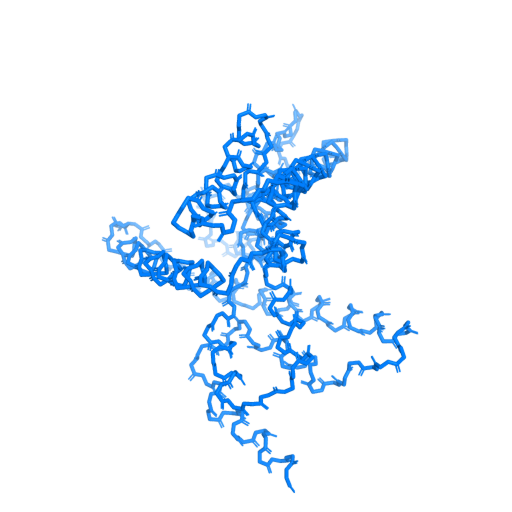213 ASN A CA 1
ATOM 1665 C C . ASN A 1 213 ? 4.877 7.967 -26.882 1.00 73.06 213 ASN A C 1
ATOM 1667 O O . ASN A 1 213 ? 4.839 7.125 -25.984 1.00 73.06 213 ASN A O 1
ATOM 1671 N N . ALA A 1 214 ? 4.017 7.961 -27.904 1.00 77.62 214 ALA A N 1
ATOM 1672 C CA . ALA A 1 214 ? 2.946 6.972 -28.049 1.00 77.62 214 ALA A CA 1
ATOM 1673 C C . ALA A 1 214 ? 3.459 5.519 -28.013 1.00 77.62 214 ALA A C 1
ATOM 1675 O O . ALA A 1 214 ? 2.781 4.637 -27.491 1.00 77.62 214 ALA A O 1
ATOM 1676 N N . LEU A 1 215 ? 4.678 5.271 -28.508 1.00 79.06 215 LEU A N 1
ATOM 1677 C CA . LEU A 1 215 ? 5.296 3.945 -28.473 1.00 79.06 215 LEU A CA 1
ATOM 1678 C C . LEU A 1 215 ? 5.713 3.544 -27.059 1.00 79.06 215 LEU A C 1
ATOM 1680 O O . LEU A 1 215 ? 5.503 2.394 -26.681 1.00 79.06 215 LEU A O 1
ATOM 1684 N N . PHE A 1 216 ? 6.233 4.479 -26.258 1.00 76.94 216 PHE A N 1
ATOM 1685 C CA . PHE A 1 216 ? 6.528 4.222 -24.846 1.00 76.94 216 PHE A CA 1
ATOM 1686 C C . PHE A 1 216 ? 5.252 3.900 -24.062 1.00 76.94 216 PHE A C 1
ATOM 1688 O O . PHE A 1 216 ? 5.231 2.927 -23.313 1.00 76.94 216 PHE A O 1
ATOM 1695 N N . ILE A 1 217 ? 4.174 4.660 -24.286 1.00 81.06 217 ILE A N 1
ATOM 1696 C CA . ILE A 1 217 ? 2.870 4.429 -23.643 1.00 81.06 217 ILE A CA 1
ATOM 1697 C C . ILE A 1 217 ? 2.326 3.047 -24.017 1.00 81.06 217 ILE A C 1
ATOM 1699 O O . ILE A 1 217 ? 1.929 2.281 -23.142 1.00 81.06 217 ILE A O 1
ATOM 1703 N N . PHE A 1 218 ? 2.355 2.696 -25.304 1.00 83.44 218 PHE A N 1
ATOM 1704 C CA . PHE A 1 218 ? 1.909 1.384 -25.768 1.00 83.44 218 PHE A CA 1
ATOM 1705 C C . PHE A 1 218 ? 2.753 0.246 -25.175 1.00 83.44 218 PHE A C 1
ATOM 1707 O O . PHE A 1 218 ? 2.213 -0.753 -24.701 1.00 83.44 218 PHE A O 1
ATOM 1714 N N . GLY A 1 219 ? 4.076 0.408 -25.138 1.00 82.44 219 GLY A N 1
ATOM 1715 C CA . GLY A 1 219 ? 4.974 -0.558 -24.514 1.00 82.44 219 GLY A CA 1
ATOM 1716 C C . GLY A 1 219 ? 4.751 -0.725 -23.020 1.00 82.44 219 GLY A C 1
ATOM 1717 O O . GLY A 1 219 ? 4.759 -1.853 -22.528 1.00 82.44 219 GLY A O 1
ATOM 1718 N N . ALA A 1 220 ? 4.522 0.379 -22.307 1.00 79.06 220 ALA A N 1
ATOM 1719 C CA . ALA A 1 220 ? 4.175 0.371 -20.893 1.00 79.06 220 ALA A CA 1
ATOM 1720 C C . ALA A 1 220 ? 2.856 -0.362 -20.650 1.00 79.06 220 ALA A C 1
ATOM 1722 O O . ALA A 1 220 ? 2.806 -1.261 -19.812 1.00 79.06 220 ALA A O 1
ATOM 1723 N N . PHE A 1 221 ? 1.833 -0.063 -21.449 1.00 82.81 221 PHE A N 1
ATOM 1724 C CA . PHE A 1 221 ? 0.533 -0.721 -21.382 1.00 82.81 221 PHE A CA 1
ATOM 1725 C C . PHE A 1 221 ? 0.643 -2.244 -21.561 1.00 82.81 221 PHE A C 1
ATOM 1727 O O . PHE A 1 221 ? 0.175 -3.012 -20.718 1.00 82.81 221 PHE A O 1
ATOM 1734 N N . VAL A 1 222 ? 1.334 -2.698 -22.613 1.00 85.19 222 VAL A N 1
ATOM 1735 C CA . VAL A 1 222 ? 1.545 -4.133 -22.867 1.00 85.19 222 VAL A CA 1
ATOM 1736 C C . VAL A 1 222 ? 2.383 -4.779 -21.759 1.00 85.19 222 VAL A C 1
ATOM 1738 O O . VAL A 1 222 ? 2.076 -5.885 -21.313 1.00 85.19 222 VAL A O 1
ATOM 1741 N N . ALA A 1 223 ? 3.429 -4.102 -21.282 1.00 83.06 223 ALA A N 1
ATOM 1742 C CA . ALA A 1 223 ? 4.299 -4.634 -20.241 1.00 83.06 223 ALA A CA 1
ATOM 1743 C C . ALA A 1 223 ? 3.577 -4.812 -18.900 1.00 83.06 223 ALA A C 1
ATOM 1745 O O . ALA A 1 223 ? 3.792 -5.836 -18.255 1.00 83.06 223 ALA A O 1
ATOM 1746 N N . VAL A 1 224 ? 2.725 -3.864 -18.495 1.00 82.25 224 VAL A N 1
ATOM 1747 C CA . VAL A 1 224 ? 1.915 -3.969 -17.269 1.00 82.25 224 VAL A CA 1
ATOM 1748 C C . VAL A 1 224 ? 0.946 -5.148 -17.373 1.00 82.25 224 VAL A C 1
ATOM 1750 O O . VAL A 1 224 ? 0.857 -5.953 -16.447 1.00 82.25 224 VAL A O 1
ATOM 1753 N N . PHE A 1 225 ? 0.293 -5.320 -18.526 1.00 83.31 225 PHE A N 1
ATOM 1754 C CA . PHE A 1 225 ? -0.634 -6.431 -18.755 1.00 83.31 225 PHE A CA 1
ATOM 1755 C C . PHE A 1 225 ? 0.053 -7.800 -18.652 1.00 83.31 225 PHE A C 1
ATOM 1757 O O . PHE A 1 225 ? -0.427 -8.698 -17.957 1.00 83.31 225 PHE A O 1
ATOM 1764 N N . ILE A 1 226 ? 1.208 -7.952 -19.308 1.00 86.06 226 ILE A N 1
ATOM 1765 C CA . ILE A 1 226 ? 1.994 -9.191 -19.261 1.00 86.06 226 ILE A CA 1
ATOM 1766 C C . ILE A 1 226 ? 2.524 -9.435 -17.847 1.00 86.06 226 ILE A C 1
ATOM 1768 O O . ILE A 1 226 ? 2.400 -10.549 -17.344 1.00 86.06 226 ILE A O 1
ATOM 1772 N N . ALA A 1 227 ? 3.087 -8.414 -17.192 1.00 83.44 227 ALA A N 1
ATOM 1773 C CA . ALA A 1 227 ? 3.614 -8.536 -15.835 1.00 83.44 227 ALA A CA 1
ATOM 1774 C C . ALA A 1 227 ? 2.535 -9.028 -14.864 1.00 83.44 227 ALA A C 1
ATOM 1776 O O . ALA A 1 227 ? 2.772 -9.958 -14.093 1.00 83.44 227 ALA A O 1
ATOM 1777 N N . ARG A 1 228 ? 1.322 -8.477 -14.969 1.00 81.06 228 ARG A N 1
ATOM 1778 C CA . ARG A 1 228 ? 0.193 -8.868 -14.129 1.00 81.06 228 ARG A CA 1
ATOM 1779 C C . ARG A 1 228 ? -0.294 -10.286 -14.417 1.00 81.06 228 ARG A C 1
ATOM 1781 O O . ARG A 1 228 ? -0.487 -11.056 -13.480 1.00 81.06 228 ARG A O 1
ATOM 1788 N N . ALA A 1 229 ? -0.428 -10.673 -15.687 1.00 83.94 229 ALA A N 1
ATOM 1789 C CA . ALA A 1 229 ? -0.779 -12.047 -16.053 1.00 83.94 229 ALA A CA 1
ATOM 1790 C C . ALA A 1 229 ? 0.255 -13.057 -15.518 1.00 83.94 229 ALA A C 1
ATOM 1792 O O . ALA A 1 229 ? -0.108 -14.078 -14.930 1.00 83.94 229 ALA A O 1
ATOM 1793 N N . CYS A 1 230 ? 1.544 -12.742 -15.652 1.00 86.44 230 CYS A N 1
ATOM 1794 C CA . CYS A 1 230 ? 2.637 -13.556 -15.127 1.00 86.44 230 CYS A CA 1
ATOM 1795 C C . CYS A 1 230 ? 2.690 -13.602 -13.592 1.00 86.44 230 CYS A C 1
ATOM 1797 O O . CYS A 1 230 ? 3.316 -14.509 -13.055 1.00 86.44 230 CYS A O 1
ATOM 1799 N N . ASN A 1 231 ? 2.048 -12.671 -12.886 1.00 83.56 231 ASN A N 1
ATOM 1800 C CA . ASN A 1 231 ? 1.955 -12.688 -11.427 1.00 83.56 231 ASN A CA 1
ATOM 1801 C C . ASN A 1 231 ? 0.728 -13.495 -10.961 1.00 83.56 231 ASN A C 1
ATOM 1803 O O . ASN A 1 231 ? 0.851 -14.479 -10.234 1.00 83.56 231 ASN A O 1
ATOM 1807 N N . ILE A 1 232 ? -0.464 -13.144 -11.457 1.00 84.06 232 ILE A N 1
ATOM 1808 C CA . ILE A 1 232 ? -1.745 -13.694 -10.988 1.00 84.06 232 ILE A CA 1
ATOM 1809 C C . ILE A 1 232 ? -1.858 -15.205 -11.252 1.00 84.06 232 ILE A C 1
ATOM 1811 O O . ILE A 1 232 ? -2.201 -15.964 -10.341 1.00 84.06 232 ILE A O 1
ATOM 1815 N N . TYR A 1 233 ? -1.582 -15.685 -12.473 1.00 85.12 233 TYR A N 1
ATOM 1816 C CA . TYR A 1 233 ? -1.810 -17.101 -12.808 1.00 85.12 233 TYR A CA 1
ATOM 1817 C C . TYR A 1 233 ? -0.839 -18.057 -12.091 1.00 85.12 233 TYR A C 1
ATOM 1819 O O . TYR A 1 233 ? -1.306 -19.059 -11.543 1.00 85.12 233 TYR A O 1
ATOM 1827 N N . PRO A 1 234 ? 0.479 -17.781 -12.014 1.00 87.25 234 PRO A N 1
ATOM 1828 C CA . PRO A 1 234 ? 1.397 -18.647 -11.277 1.00 87.25 234 PRO A CA 1
ATOM 1829 C C . PRO A 1 234 ? 1.167 -18.625 -9.765 1.00 87.25 234 PRO A C 1
ATOM 1831 O O . PRO A 1 234 ? 1.150 -19.693 -9.152 1.00 87.25 234 PRO A O 1
ATOM 1834 N N . LEU A 1 235 ? 0.927 -17.457 -9.151 1.00 84.56 235 LEU A N 1
ATOM 1835 C CA . LEU A 1 235 ? 0.639 -17.399 -7.713 1.00 84.56 235 LEU A CA 1
ATOM 1836 C C . LEU A 1 235 ? -0.676 -18.090 -7.368 1.00 84.56 235 LEU A C 1
ATOM 1838 O O . LEU A 1 235 ? -0.727 -18.866 -6.417 1.00 84.56 235 LEU A O 1
ATOM 1842 N N . SER A 1 236 ? -1.731 -17.871 -8.152 1.00 84.12 236 SER A N 1
ATOM 1843 C CA . SER A 1 236 ? -3.003 -18.559 -7.923 1.00 84.12 236 SER A CA 1
ATOM 1844 C C . SER A 1 236 ? -2.895 -20.070 -8.150 1.00 84.12 236 SER A C 1
ATOM 1846 O O . SER A 1 236 ? -3.530 -20.833 -7.422 1.00 84.12 236 SER A O 1
ATOM 1848 N N . PHE A 1 237 ? -2.054 -20.525 -9.086 1.00 84.69 237 PHE A N 1
ATOM 1849 C CA . PHE A 1 237 ? -1.715 -21.940 -9.227 1.00 84.69 237 PHE A CA 1
ATOM 1850 C C . PHE A 1 237 ? -1.032 -22.474 -7.962 1.00 84.69 237 PHE A C 1
ATOM 1852 O O . PHE A 1 237 ? -1.529 -23.437 -7.384 1.00 84.69 237 PHE A O 1
ATOM 1859 N N . LEU A 1 238 ? 0.028 -21.818 -7.479 1.00 86.25 238 LEU A N 1
ATOM 1860 C CA . LEU A 1 238 ? 0.741 -22.209 -6.256 1.00 86.25 238 LEU A CA 1
ATOM 1861 C C . LEU A 1 238 ? -0.177 -22.228 -5.022 1.00 86.25 238 LEU A C 1
ATOM 1863 O O . LEU A 1 238 ? -0.156 -23.182 -4.247 1.00 86.25 238 LEU A O 1
ATOM 1867 N N . LEU A 1 239 ? -1.041 -21.224 -4.865 1.00 84.12 239 LEU A N 1
ATOM 1868 C CA . LEU A 1 239 ? -2.021 -21.163 -3.777 1.00 84.12 239 LEU A CA 1
ATOM 1869 C C . LEU A 1 239 ? -3.069 -22.282 -3.877 1.00 84.12 239 LEU A C 1
ATOM 1871 O O . LEU A 1 239 ? -3.487 -22.834 -2.857 1.00 84.12 239 LEU A O 1
ATOM 1875 N N . ASN A 1 240 ? -3.466 -22.659 -5.094 1.00 85.25 240 ASN A N 1
ATOM 1876 C CA . ASN A 1 240 ? -4.419 -23.742 -5.337 1.00 85.25 240 ASN A CA 1
ATOM 1877 C C . ASN A 1 240 ? -3.859 -25.142 -5.037 1.00 85.25 240 ASN A C 1
ATOM 1879 O O . ASN A 1 240 ? -4.655 -26.075 -4.907 1.00 85.25 240 ASN A O 1
ATOM 1883 N N . LEU A 1 241 ? -2.536 -25.306 -4.902 1.00 85.69 241 LEU A N 1
ATOM 1884 C CA . LEU A 1 241 ? -1.944 -26.557 -4.412 1.00 85.69 241 LEU A CA 1
ATOM 1885 C C . LEU A 1 241 ? -2.179 -26.748 -2.904 1.00 85.69 241 LEU A C 1
ATOM 1887 O O . LEU A 1 241 ? -2.332 -27.881 -2.457 1.00 85.69 241 LEU A O 1
ATOM 1891 N N . GLY A 1 242 ? -2.210 -25.660 -2.127 1.00 78.75 242 GLY A N 1
ATOM 1892 C CA . GLY A 1 242 ? -2.297 -25.709 -0.661 1.00 78.75 242 GLY A CA 1
ATOM 1893 C C . GLY A 1 242 ? -3.680 -25.417 -0.069 1.00 78.75 242 GLY A C 1
ATOM 1894 O O . GLY A 1 242 ? -3.953 -25.799 1.069 1.00 78.75 242 GLY A O 1
ATOM 1895 N N . ARG A 1 243 ? -4.574 -24.736 -0.800 1.00 78.50 243 ARG A N 1
ATOM 1896 C CA . ARG A 1 243 ? -5.897 -24.344 -0.282 1.00 78.50 243 ARG A CA 1
ATOM 1897 C C . ARG A 1 243 ? -6.934 -25.464 -0.405 1.00 78.50 243 ARG A C 1
ATOM 1899 O O . ARG A 1 243 ? -7.107 -26.057 -1.465 1.00 78.50 243 ARG A O 1
ATOM 1906 N N . LYS A 1 244 ? -7.715 -25.665 0.667 1.00 72.00 244 LYS A N 1
ATOM 1907 C CA . LYS A 1 244 ? -8.917 -26.526 0.661 1.00 72.00 244 LYS A CA 1
ATOM 1908 C C . LYS A 1 244 ? -10.022 -25.970 -0.248 1.00 72.00 244 LYS A C 1
ATOM 1910 O O . LYS A 1 244 ? -10.666 -26.738 -0.950 1.00 72.00 244 LYS A O 1
ATOM 1915 N N . GLN A 1 245 ? -10.203 -24.646 -0.254 1.00 74.38 245 GLN A N 1
ATOM 1916 C CA . GLN A 1 245 ? -11.091 -23.931 -1.176 1.00 74.38 245 GLN A CA 1
ATOM 1917 C C . GLN A 1 245 ? -10.259 -23.318 -2.304 1.00 74.38 245 GLN A C 1
ATOM 1919 O O . GLN A 1 245 ? -9.505 -22.363 -2.077 1.00 74.38 245 GLN A O 1
ATOM 1924 N N . LYS A 1 246 ? -10.354 -23.909 -3.498 1.00 75.62 246 LYS A N 1
ATOM 1925 C CA . LYS A 1 246 ? -9.598 -23.483 -4.682 1.00 75.62 246 LYS A CA 1
ATOM 1926 C C . LYS A 1 246 ? -10.189 -22.202 -5.258 1.00 75.62 246 LYS A C 1
ATOM 1928 O O . LYS A 1 246 ? -11.402 -22.075 -5.364 1.00 75.62 246 LYS A O 1
ATOM 1933 N N . ILE A 1 247 ? -9.319 -21.300 -5.699 1.00 75.62 247 ILE A N 1
ATOM 1934 C CA . ILE A 1 247 ? -9.701 -20.104 -6.446 1.00 75.62 247 ILE A CA 1
ATOM 1935 C C . ILE A 1 247 ? -10.059 -20.551 -7.873 1.00 75.62 247 ILE A C 1
ATOM 1937 O O . ILE A 1 247 ? -9.170 -21.044 -8.584 1.00 75.62 247 ILE A O 1
ATOM 1941 N N . PRO A 1 248 ? -11.329 -20.430 -8.303 1.00 79.12 248 PRO A N 1
ATOM 1942 C CA . PRO A 1 248 ? -11.743 -20.834 -9.639 1.00 79.12 248 PRO A CA 1
ATOM 1943 C C . PRO A 1 248 ? -11.094 -19.935 -10.698 1.00 79.12 248 PRO A C 1
ATOM 1945 O O . PRO A 1 248 ? -10.783 -18.771 -10.444 1.00 79.12 248 PRO A O 1
ATOM 1948 N N . ARG A 1 249 ? -10.928 -20.449 -11.923 1.00 77.06 249 ARG A N 1
ATOM 1949 C CA . ARG A 1 249 ? -10.339 -19.678 -13.037 1.00 77.06 249 ARG A CA 1
ATOM 1950 C C . ARG A 1 249 ? -11.079 -18.366 -13.311 1.00 77.06 249 ARG A C 1
ATOM 1952 O O . ARG A 1 249 ? -10.444 -17.373 -13.637 1.00 77.06 249 ARG A O 1
ATOM 1959 N N . ASN A 1 250 ? -12.390 -18.333 -13.088 1.00 75.06 250 ASN A N 1
ATOM 1960 C CA . ASN A 1 250 ? -13.197 -17.121 -13.246 1.00 75.06 250 ASN A CA 1
ATOM 1961 C C . ASN A 1 250 ? -12.754 -16.008 -12.286 1.00 75.06 250 ASN A C 1
ATOM 1963 O O . ASN A 1 250 ? -12.661 -14.856 -12.692 1.00 75.06 250 ASN A O 1
ATOM 1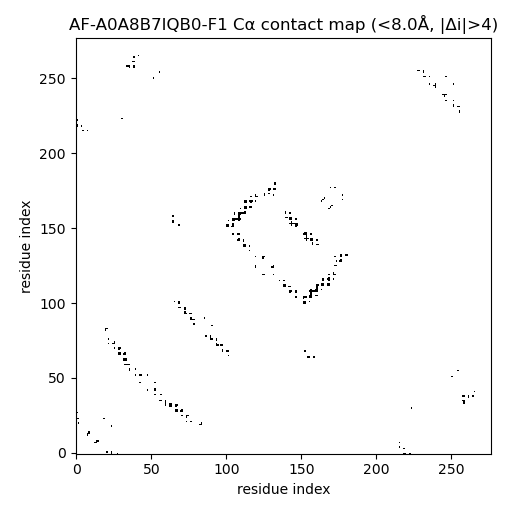967 N N . PHE A 1 251 ? -12.389 -16.354 -11.047 1.00 74.81 251 PHE A N 1
ATOM 1968 C CA . PHE A 1 251 ? -11.870 -15.382 -10.082 1.00 74.81 251 PHE A CA 1
ATOM 1969 C C . PHE A 1 251 ? -10.470 -14.914 -10.485 1.00 74.81 251 PHE A C 1
ATOM 1971 O O . PHE A 1 251 ? -10.162 -13.738 -10.351 1.00 74.81 251 PHE A O 1
ATOM 1978 N N . GLN A 1 252 ? -9.640 -15.798 -11.050 1.00 77.31 252 GLN A N 1
ATOM 1979 C CA . GLN A 1 252 ? -8.314 -15.426 -11.566 1.00 77.31 252 GLN A CA 1
ATOM 1980 C C . GLN A 1 252 ? -8.404 -14.422 -12.717 1.00 77.31 252 GLN A C 1
ATOM 1982 O O . GLN A 1 252 ? -7.663 -13.441 -12.738 1.00 77.31 252 GLN A O 1
ATOM 1987 N N . HIS A 1 253 ? -9.339 -14.634 -13.644 1.00 77.81 253 HIS A N 1
ATOM 1988 C CA . HIS A 1 253 ? -9.619 -13.663 -14.697 1.00 77.81 253 HIS A CA 1
ATOM 1989 C C . HIS A 1 253 ? -10.142 -12.351 -14.106 1.00 77.81 253 HIS A C 1
ATOM 1991 O O . HIS A 1 253 ? -9.673 -11.285 -14.493 1.00 77.81 253 HIS A O 1
ATOM 1997 N N . MET A 1 254 ? -11.038 -12.415 -13.119 1.00 72.62 254 MET A N 1
ATOM 1998 C CA . MET A 1 254 ? -11.577 -11.218 -12.477 1.00 72.62 254 MET A CA 1
ATOM 1999 C C . MET A 1 254 ? -10.491 -10.379 -11.789 1.00 72.62 254 MET A C 1
ATOM 2001 O O . MET A 1 254 ? -10.441 -9.179 -12.021 1.00 72.62 254 MET A O 1
ATOM 2005 N N . MET A 1 255 ? -9.574 -11.002 -11.040 1.00 73.81 255 MET A N 1
ATOM 2006 C CA . MET A 1 255 ? -8.429 -10.324 -10.402 1.00 73.81 255 MET A CA 1
ATOM 2007 C C . MET A 1 255 ? -7.434 -9.738 -11.414 1.00 73.81 255 MET A C 1
ATOM 2009 O O . MET A 1 255 ? -6.754 -8.743 -11.162 1.00 73.81 255 MET A O 1
ATOM 2013 N N . MET A 1 256 ? -7.316 -10.357 -12.587 1.00 75.88 256 MET A N 1
ATOM 2014 C CA . MET A 1 256 ? -6.461 -9.840 -13.649 1.00 75.88 256 MET A CA 1
ATOM 2015 C C . MET A 1 256 ? -7.056 -8.580 -14.295 1.00 75.88 256 MET A C 1
ATOM 2017 O O . MET A 1 256 ? -6.307 -7.656 -14.608 1.00 75.88 256 MET A O 1
ATOM 2021 N N . PHE A 1 257 ? -8.381 -8.521 -14.452 1.00 70.94 257 PHE A N 1
ATOM 2022 C CA . PHE A 1 257 ? -9.072 -7.401 -15.099 1.00 70.94 257 PHE A CA 1
ATOM 2023 C C . PHE A 1 257 ? -9.542 -6.294 -14.144 1.00 70.94 257 PHE A C 1
ATOM 2025 O O . PHE A 1 257 ? -9.752 -5.174 -14.618 1.00 70.94 257 PHE A O 1
ATOM 2032 N N . SER A 1 258 ? -9.699 -6.574 -12.845 1.00 65.88 258 SER A N 1
ATOM 2033 C CA . SER A 1 258 ? -10.243 -5.633 -11.852 1.00 65.88 258 SER A CA 1
ATOM 2034 C C . SER A 1 258 ? -9.486 -4.312 -11.803 1.00 65.88 258 SER A C 1
ATOM 2036 O O . SER A 1 258 ? -10.102 -3.260 -11.721 1.00 65.88 258 SER A O 1
ATOM 2038 N N . ASP A 1 259 ? -8.166 -4.341 -11.937 1.00 59.91 259 ASP A N 1
ATOM 2039 C CA . ASP A 1 259 ? -7.355 -3.139 -11.714 1.00 59.91 259 ASP A CA 1
ATOM 2040 C C . ASP A 1 259 ? -7.119 -2.342 -13.004 1.00 59.91 259 ASP A C 1
ATOM 2042 O O . ASP A 1 259 ? -6.541 -1.261 -12.978 1.00 59.91 259 ASP A O 1
ATOM 2046 N N . ILE A 1 260 ? -7.544 -2.875 -14.156 1.00 57.47 260 ILE A N 1
ATOM 2047 C CA . ILE A 1 260 ? -7.249 -2.303 -15.479 1.00 57.47 260 ILE A CA 1
ATOM 2048 C C . ILE A 1 260 ? -8.480 -1.619 -16.088 1.00 57.47 260 ILE A C 1
ATOM 2050 O O . ILE A 1 260 ? -8.346 -0.647 -16.833 1.00 57.47 260 ILE A O 1
ATOM 2054 N N . PHE A 1 261 ? -9.694 -2.101 -15.809 1.00 52.25 261 PHE A N 1
ATOM 2055 C CA . PHE A 1 261 ? -10.897 -1.651 -16.514 1.00 52.25 261 PHE A CA 1
ATOM 2056 C C . PHE A 1 261 ? -11.838 -0.807 -15.644 1.00 52.25 261 PHE A C 1
ATOM 2058 O O . PHE A 1 261 ? -12.839 -1.295 -15.134 1.00 52.25 261 PHE A O 1
ATOM 2065 N N . TYR A 1 262 ? -11.600 0.507 -15.613 1.00 45.75 262 TYR A N 1
ATOM 2066 C CA . TYR A 1 262 ? -12.571 1.497 -15.117 1.00 45.75 262 TYR A CA 1
ATOM 2067 C C . TYR A 1 262 ? -13.833 1.600 -16.012 1.00 45.75 262 TYR A C 1
ATOM 2069 O O . TYR A 1 262 ? -14.935 1.818 -15.523 1.00 45.75 262 TYR A O 1
ATOM 2077 N N . LEU A 1 263 ? -13.722 1.395 -17.334 1.00 32.25 263 LEU A N 1
ATOM 2078 C CA . LEU A 1 263 ? -14.748 1.861 -18.294 1.00 32.25 263 LEU A CA 1
ATOM 2079 C C . LEU A 1 263 ? -15.636 0.795 -18.956 1.00 32.25 263 LEU A C 1
ATOM 2081 O O . LEU A 1 263 ? -16.544 1.147 -19.706 1.00 32.25 263 LEU A O 1
ATOM 2085 N N . ARG A 1 264 ? -15.423 -0.502 -18.708 1.00 36.81 264 ARG A N 1
ATOM 2086 C CA . ARG A 1 264 ? -16.225 -1.568 -19.355 1.00 36.81 264 ARG A CA 1
ATOM 2087 C C . ARG A 1 264 ? -16.749 -2.637 -18.408 1.00 36.81 264 ARG A C 1
ATOM 2089 O O . ARG A 1 264 ? -17.398 -3.581 -18.854 1.00 36.81 264 ARG A O 1
ATOM 2096 N N . LEU A 1 265 ? -16.493 -2.473 -17.112 1.00 44.72 265 LEU A N 1
ATOM 2097 C CA . LEU A 1 265 ? -16.780 -3.496 -16.120 1.00 44.72 265 LEU A CA 1
ATOM 2098 C C . LEU A 1 265 ? -18.288 -3.720 -15.957 1.00 44.72 265 LEU A C 1
ATOM 2100 O O . LEU A 1 265 ? -18.709 -4.865 -15.966 1.00 44.72 265 LEU A O 1
ATOM 2104 N N . LYS A 1 266 ? -19.118 -2.667 -15.928 1.00 44.84 266 LYS A N 1
ATOM 2105 C CA . LYS A 1 266 ? -20.571 -2.820 -15.726 1.00 44.84 266 LYS A CA 1
ATOM 2106 C C . LYS A 1 266 ? -21.242 -3.667 -16.818 1.00 44.84 266 LYS A C 1
ATOM 2108 O O . LYS A 1 266 ? -21.858 -4.676 -16.507 1.00 44.84 266 LYS A O 1
ATOM 2113 N N . GLN A 1 267 ? -21.033 -3.338 -18.097 1.00 41.19 267 GLN A N 1
ATOM 2114 C CA . GLN A 1 267 ? -21.631 -4.098 -19.206 1.00 41.19 267 GLN A CA 1
ATOM 2115 C C . GLN A 1 267 ? -21.038 -5.503 -19.368 1.00 41.19 267 GLN A C 1
ATOM 2117 O O . GLN A 1 267 ? -21.784 -6.438 -19.651 1.00 41.19 267 GLN A O 1
ATOM 2122 N N . HIS A 1 268 ? -19.719 -5.681 -19.191 1.00 45.78 268 HIS A N 1
ATOM 2123 C CA . HIS A 1 268 ? -19.121 -7.008 -19.361 1.00 45.78 268 HIS A CA 1
ATOM 2124 C C . HIS A 1 268 ? -19.359 -7.943 -18.171 1.00 45.78 268 HIS A C 1
ATOM 2126 O O . HIS A 1 268 ? -19.561 -9.137 -18.392 1.00 45.78 268 HIS A O 1
ATOM 2132 N N . LEU A 1 269 ? -19.417 -7.426 -16.940 1.00 50.50 269 LEU A N 1
ATOM 2133 C CA . LEU A 1 269 ? -19.807 -8.210 -15.766 1.00 50.50 269 LEU A CA 1
ATOM 2134 C C . LEU A 1 269 ? -21.278 -8.572 -15.782 1.00 50.50 269 LEU A C 1
ATOM 2136 O O . LEU A 1 269 ? -21.591 -9.706 -15.455 1.00 50.50 269 LEU A O 1
ATOM 2140 N N . GLU A 1 270 ? -22.169 -7.678 -16.214 1.00 49.81 270 GLU A N 1
ATOM 2141 C CA . GLU A 1 270 ? -23.575 -8.037 -16.424 1.00 49.81 270 GLU A CA 1
ATOM 2142 C C . GLU A 1 270 ? -23.695 -9.193 -17.431 1.00 49.81 270 GLU A C 1
ATOM 2144 O O . GLU A 1 270 ? -24.430 -10.145 -17.177 1.00 49.81 270 GLU A O 1
ATOM 2149 N N . SER A 1 271 ? -22.905 -9.187 -18.515 1.00 46.22 271 SER A N 1
ATOM 2150 C CA . SER A 1 271 ? -22.882 -10.299 -19.478 1.00 46.22 271 SER A CA 1
ATOM 2151 C C . SER A 1 271 ? -22.158 -11.566 -18.991 1.00 46.22 271 SER A C 1
ATOM 2153 O O . SER A 1 271 ? -22.522 -12.661 -19.406 1.00 46.22 271 SER A O 1
ATOM 2155 N N . MET A 1 272 ? -21.156 -11.463 -18.111 1.00 46.56 272 MET A N 1
ATOM 2156 C CA . MET A 1 272 ? -20.490 -12.640 -17.527 1.00 46.56 272 MET A CA 1
ATOM 2157 C C . MET A 1 272 ? -21.280 -13.245 -16.361 1.00 46.56 272 MET A C 1
ATOM 2159 O O . MET A 1 272 ? -21.253 -14.458 -16.175 1.00 46.56 272 MET A O 1
ATOM 2163 N N . MET A 1 273 ? -22.025 -12.432 -15.609 1.00 48.81 273 MET A N 1
ATOM 2164 C CA . MET A 1 273 ? -22.938 -12.897 -14.564 1.00 48.81 273 MET A CA 1
ATOM 2165 C C . MET A 1 273 ? -24.257 -13.424 -15.137 1.00 48.81 273 MET A C 1
ATOM 2167 O O . MET A 1 273 ? -24.842 -14.325 -14.541 1.00 48.81 273 MET A O 1
ATOM 2171 N N . SER A 1 274 ? -24.718 -12.939 -16.298 1.00 47.25 274 SER A N 1
ATOM 2172 C CA . SER A 1 274 ? -25.890 -13.518 -16.976 1.00 47.25 274 SER A CA 1
ATOM 2173 C C . SER A 1 274 ? -25.629 -14.918 -17.534 1.00 47.25 274 SER A C 1
ATOM 2175 O O . SER A 1 274 ? -26.564 -15.698 -17.655 1.00 47.25 274 SER A O 1
ATOM 2177 N N . LEU A 1 275 ? -24.366 -15.267 -17.799 1.00 44.16 275 LEU A N 1
ATOM 2178 C CA . LEU A 1 275 ? -23.930 -16.634 -18.109 1.00 44.16 275 LEU A CA 1
ATOM 2179 C C . LEU A 1 275 ? -23.882 -17.552 -16.871 1.00 44.16 275 LEU A C 1
ATOM 2181 O O . LEU A 1 275 ? -23.599 -18.740 -17.007 1.00 44.16 275 LEU A O 1
ATOM 2185 N N . TYR A 1 276 ? -24.122 -17.005 -15.674 1.00 47.56 276 TYR A N 1
ATOM 2186 C CA . TYR A 1 276 ? -24.049 -17.697 -14.383 1.00 47.56 276 TYR A CA 1
ATOM 2187 C C . TYR A 1 276 ? -25.417 -17.888 -13.698 1.00 47.56 276 TYR A C 1
ATOM 2189 O O . TYR A 1 276 ? -25.467 -18.404 -12.580 1.00 47.56 276 TYR A O 1
ATOM 2197 N N . LYS A 1 277 ? -26.512 -17.495 -14.361 1.00 38.19 277 LYS A N 1
ATOM 2198 C CA . LYS A 1 277 ? -27.893 -17.888 -14.036 1.00 38.19 277 LYS A CA 1
ATOM 2199 C C . LYS A 1 277 ? -28.405 -18.867 -15.082 1.00 38.19 277 LYS A C 1
ATOM 2201 O O . LYS A 1 277 ? -29.177 -19.762 -14.679 1.00 38.19 277 LYS A O 1
#

pLDDT: mean 80.34, std 13.99, range [32.25, 96.75]

Foldseek 3Di:
DVVLVVVCVVVVVPVPDDDFPLVVQLVVLQLQQFDLVLLLVVCVVVVHDPVLSVVLVVSNLVSNVLSVLSNVLSVPQDDPPDSHDDDPVSVVVSVVSSCCLLVVLLVLLLVLLVVLLVCLQVDPCLVPLVVNLVSLVVSLVVSLVVSVVVVHHSSSSSSNNVVSCVVR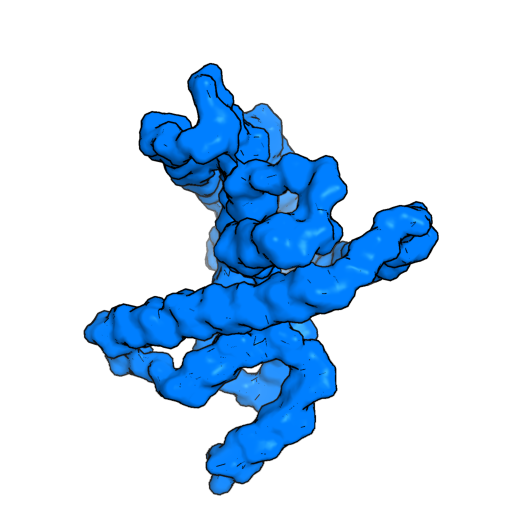VLVSHHPVNNVVNVVVVVVVVVVVVVVVVVVVVVVVVPPPDPPDPVSVVVVVVVVSLVVLLVVLPVVLVVVQVPDPDRDDVVSSVCSSCSRPDPDCCVVVVVVVVVVVD

Secondary structure (DSSP, 8-state):
-HHHHHHHHHTTTTTT----HHHHHHHHHHTT----HHHHHHHHHTT--HHHHHHHHHHHHHHHHHHHHHHHHHHS---SS-TTS--HHHHHHHHHHHHHHHHHHHHHHHHHHHHHHHHHHHS-GGG-HHHHHHHHHHHHHHHHHHHHHTTS-HHHHHHHHHHHHHHTHHHHS-HHHHHHHHHHHHHHHHHHHHHHHHHHHHHHHH-TT----HHHHHHHHHHHHHHHHHHHHHHHHHHHHH-SS---HHHHHHHHHTTT-SSSHHHHHHHHHHTT-

Solvent-accessible surface area (backbone atoms only — not comparable to full-atom values): 15125 Å² total; per-residue (Å²): 90,63,71,55,53,52,49,41,44,72,74,54,80,45,79,83,65,90,79,50,68,64,58,46,49,40,51,50,25,60,68,54,39,48,80,38,65,69,50,52,54,52,37,61,76,67,66,51,62,65,68,57,54,52,49,53,54,51,49,28,60,51,36,38,46,49,18,54,47,48,32,51,33,52,72,68,60,69,68,91,87,44,83,88,56,91,52,65,69,61,48,52,50,34,53,50,50,36,51,50,34,52,52,48,10,40,53,48,4,36,48,41,19,49,51,51,26,50,52,52,65,76,39,81,42,65,84,41,46,67,59,45,37,50,49,54,53,53,47,48,49,46,22,22,54,52,22,47,74,70,74,29,46,21,69,42,3,31,49,36,15,50,56,43,22,59,67,52,28,52,71,61,46,38,75,70,25,50,53,50,47,50,53,51,51,52,53,50,49,56,52,50,53,54,51,53,53,49,50,58,57,47,50,68,73,66,53,85,79,74,78,81,50,66,66,58,54,52,47,49,53,54,36,52,54,52,54,47,52,66,44,52,55,56,51,52,49,59,51,43,74,75,40,94,76,61,79,51,69,68,56,55,54,46,66,66,46,46,71,72,45,89,87,53,48,70,68,52,46,54,57,56,52,59,75,73,114

Mean predicted aligned error: 9.28 Å

Nearest PDB structures (foldseek):
  8pxb-assembly1_A  TM=9.581E-01  e=2.488E-24  Equus caballus
  8pvr-assembly1_A  TM=9.573E-01  e=3.014E-24  Equus caballus
  6z3z-assembly1_B  TM=9.110E-01  e=3.802E-20  Equus caballus
  7x2u-assembly1_B  TM=8.879E-01  e=1.121E-08  Homo sapiens
  7x2u-assembly1_A  TM=9.204E-01  e=2.193E-08  Homo sapiens

Sequence (277 aa):
MYGFVKAMVHIGQLKGWEFHFTDCLFFGSLMSATDPVTVLAIFHELHVDTDLYTLLFGESVLNDAVAIVLTYSISIYSPKENPNAFDAAAFFQSVGNFLGIFAGSFAMGSSYAVVTALLTKFTKLCEFPMLETGLFFLLSWSAFLSAEAAGLTGIVAVLFCGVTQAHYTYNNLSPDSKMRTKQLFEFMNFLAENVIFCYMGLALFTFQNHIFNALFIFGAFVAVFIARACNIYPLSFLLNLGRKQKIPRNFQHMMMFSDIFYLRLKQHLESMMSLYK

Radius of gyration: 22.21 Å; Cα contacts (8 Å, |Δi|>4): 207; chains: 1; bounding box: 59×49×64 Å